Protein AF-A0A7C4DQB3-F1 (afdb_monomer)

Nearest PDB structures (foldseek):
  8bao-assembly1_B  TM=7.150E-01  e=2.872E-02  Dysgonamonadaceae bacterium
  2qxy-assembly1_A  TM=7.558E-01  e=2.785E+00  Thermotoga maritima
  7f35-assembly3_E  TM=4.985E-01  e=6.786E-01  Mus musculus
  4lda-assembly8_H  TM=5.739E-01  e=1.675E+00  Pseudomonas aeruginosa PAO1
  6chb-assembly1_L  TM=4.448E-01  e=7.273E+00  Homo sapiens

pLDDT: mean 88.13, std 11.31, range [33.25, 98.31]

Radius of gyration: 22.76 Å; Cα contacts (8 Å, |Δi|>4): 593; chains: 1; bounding box: 67×37×67 Å

Solvent-accessible surface area (backbone atoms only — not comparable to full-atom values): 17313 Å² total; per-residue (Å²): 134,86,79,78,77,43,64,43,82,44,74,29,42,52,54,99,61,38,39,38,42,51,26,38,33,40,90,89,55,96,49,33,23,24,54,66,54,58,65,84,90,31,57,53,77,47,82,45,86,78,63,31,40,36,36,39,36,51,49,75,90,59,90,51,42,37,39,38,39,44,32,40,44,85,78,38,71,46,57,47,32,28,36,59,52,96,84,39,79,42,77,38,81,94,73,45,64,92,72,74,66,37,23,71,39,73,73,57,42,53,52,48,50,54,32,44,50,28,43,54,49,21,28,42,72,74,50,67,53,62,73,63,46,55,56,41,24,47,49,52,46,31,44,50,48,24,41,45,30,58,78,67,72,44,64,61,68,57,50,52,45,33,51,45,26,47,50,44,31,56,49,36,45,50,53,50,52,38,44,78,71,57,30,44,67,48,62,77,51,50,51,60,56,39,62,36,57,64,42,67,56,77,62,82,51,69,58,43,64,41,47,26,41,42,99,90,45,57,40,38,42,29,24,41,38,72,55,91,92,45,61,44,52,29,38,39,40,41,96,90,47,34,37,36,40,41,75,50,75,75,64,60,93,81,40,52,72,57,52,54,54,49,38,55,52,43,64,75,75,39,89,43,53,34,32,38,40,23,54,45,76,68,56,72,68,59,46,59,60,44,56,77,62,23,80,41,77,48,57,43,40,39,83,93,36,39,70,61,41,42,56,56,52,53,75,77,108

Structure (mmCIF, N/CA/C/O backbone):
data_AF-A0A7C4DQB3-F1
#
_entry.id   AF-A0A7C4DQB3-F1
#
loop_
_atom_site.group_PDB
_atom_site.id
_atom_site.type_symbol
_atom_site.label_atom_id
_atom_site.label_alt_id
_atom_site.label_comp_id
_atom_site.label_asym_id
_atom_site.label_entity_id
_atom_site.label_seq_id
_atom_site.pdbx_PDB_ins_code
_atom_site.Cartn_x
_atom_site.Cartn_y
_atom_site.Cartn_z
_atom_site.occupancy
_atom_site.B_iso_or_equiv
_atom_site.auth_seq_id
_atom_site.auth_comp_id
_atom_site.auth_asym_id
_atom_site.auth_atom_id
_atom_site.pdbx_PDB_model_num
ATOM 1 N N . MET A 1 1 ? 37.017 7.526 -39.015 1.00 40.16 1 MET A N 1
ATOM 2 C CA . MET A 1 1 ? 35.729 6.815 -38.883 1.00 40.16 1 MET A CA 1
ATOM 3 C C . MET A 1 1 ? 34.927 7.538 -37.818 1.00 40.16 1 MET A C 1
ATOM 5 O O . MET A 1 1 ? 35.419 7.666 -36.707 1.00 40.16 1 MET A O 1
ATOM 9 N N . SER A 1 2 ? 33.787 8.122 -38.187 1.00 33.25 2 SER A N 1
ATOM 10 C CA . SER A 1 2 ? 32.902 8.822 -37.251 1.00 33.25 2 SER A CA 1
ATOM 11 C C . SER A 1 2 ? 32.197 7.774 -36.390 1.00 33.25 2 SER A C 1
ATOM 13 O O . SER A 1 2 ? 31.498 6.920 -36.929 1.00 33.25 2 SER A O 1
ATOM 15 N N . SER A 1 3 ? 32.429 7.784 -35.077 1.00 40.94 3 SER A N 1
ATOM 16 C CA . SER A 1 3 ? 31.605 7.030 -34.137 1.00 40.94 3 SER A CA 1
ATOM 17 C C . SER A 1 3 ? 30.238 7.708 -34.094 1.00 40.94 3 SER A C 1
ATOM 19 O O . SER A 1 3 ? 30.069 8.725 -33.418 1.00 40.94 3 SER A O 1
ATOM 21 N N . THR A 1 4 ? 29.268 7.200 -34.849 1.00 50.09 4 THR A N 1
ATOM 22 C CA . THR A 1 4 ? 27.865 7.556 -34.634 1.00 50.09 4 THR A CA 1
ATOM 23 C C . THR A 1 4 ? 27.522 7.177 -33.203 1.00 50.09 4 THR A C 1
ATOM 25 O O . THR A 1 4 ? 27.505 6.001 -32.846 1.00 50.09 4 THR A O 1
ATOM 28 N N . SER A 1 5 ? 27.344 8.192 -32.368 1.00 56.88 5 SER A N 1
ATOM 29 C CA . SER A 1 5 ? 26.883 8.032 -31.001 1.00 56.88 5 SER A CA 1
ATOM 30 C C . SER A 1 5 ? 25.483 7.412 -31.041 1.00 56.88 5 SER A C 1
ATOM 32 O O . SER A 1 5 ? 24.563 8.020 -31.583 1.00 56.88 5 SER A O 1
ATOM 34 N N . ASN A 1 6 ? 25.326 6.195 -30.511 1.00 73.81 6 ASN A N 1
ATOM 35 C CA . ASN A 1 6 ? 24.037 5.499 -30.424 1.00 73.81 6 ASN A CA 1
ATOM 36 C C . ASN A 1 6 ? 23.270 5.951 -29.171 1.00 73.81 6 ASN A C 1
ATOM 38 O O . ASN A 1 6 ? 22.845 5.126 -28.362 1.00 73.81 6 ASN A O 1
ATOM 42 N N . ILE A 1 7 ? 23.139 7.268 -28.989 1.00 79.06 7 ILE A N 1
ATOM 43 C CA . ILE A 1 7 ? 22.361 7.841 -27.889 1.00 79.06 7 ILE A CA 1
ATOM 44 C C . ILE A 1 7 ? 20.882 7.817 -28.264 1.00 79.06 7 ILE A C 1
ATOM 46 O O . ILE A 1 7 ? 20.476 8.343 -29.300 1.00 79.06 7 ILE A O 1
ATOM 50 N N . ILE A 1 8 ? 20.074 7.235 -27.385 1.00 82.06 8 ILE A N 1
ATOM 51 C CA . ILE A 1 8 ? 18.624 7.144 -27.508 1.00 82.06 8 ILE A CA 1
ATOM 52 C C . ILE A 1 8 ? 17.997 8.014 -26.428 1.00 82.06 8 ILE A C 1
ATOM 54 O O . ILE A 1 8 ? 18.312 7.875 -25.249 1.00 82.06 8 ILE A O 1
ATOM 58 N N . THR A 1 9 ? 17.066 8.877 -26.817 1.00 84.12 9 THR A N 1
ATOM 59 C CA . THR A 1 9 ? 16.258 9.641 -25.866 1.00 84.12 9 THR A CA 1
ATOM 60 C C . THR A 1 9 ? 15.008 8.855 -25.488 1.00 84.12 9 THR A C 1
ATOM 62 O O . THR A 1 9 ? 14.199 8.506 -26.349 1.00 84.12 9 THR A O 1
ATOM 65 N N . LEU A 1 10 ? 14.831 8.606 -24.195 1.00 86.06 10 LEU A N 1
ATOM 66 C CA . LEU A 1 10 ? 13.666 7.948 -23.611 1.00 86.06 10 LEU A CA 1
ATOM 67 C C . LEU A 1 10 ? 12.955 8.925 -22.689 1.00 86.06 10 LEU A C 1
ATOM 69 O O . LEU A 1 10 ? 13.609 9.666 -21.962 1.00 86.06 10 LEU A O 1
ATOM 73 N N . ARG A 1 11 ? 11.622 8.941 -22.711 1.00 85.75 11 ARG A N 1
ATOM 74 C CA . ARG A 1 11 ? 10.842 9.908 -21.939 1.00 85.75 11 ARG A CA 1
ATOM 75 C C . ARG A 1 11 ? 9.730 9.233 -21.159 1.00 85.75 11 ARG A C 1
ATOM 77 O O . ARG A 1 11 ? 8.932 8.492 -21.723 1.00 85.75 11 ARG A O 1
ATOM 84 N N . GLU A 1 12 ? 9.652 9.579 -19.886 1.00 89.44 12 GLU A N 1
ATOM 85 C CA . GLU A 1 12 ? 8.529 9.284 -19.013 1.00 89.44 12 GLU A CA 1
ATOM 86 C C . GLU A 1 12 ? 7.644 10.509 -18.847 1.00 89.44 12 GLU A C 1
ATOM 88 O O . GLU A 1 12 ? 8.112 11.650 -18.816 1.00 89.44 12 GLU A O 1
ATOM 93 N N . VAL A 1 13 ? 6.346 10.253 -18.724 1.00 88.25 13 VAL A N 1
ATOM 94 C CA . VAL A 1 13 ? 5.323 11.292 -18.615 1.00 88.25 13 VAL A CA 1
ATOM 95 C C . VAL A 1 13 ? 4.397 10.943 -17.465 1.00 88.25 13 VAL A C 1
ATOM 97 O O . VAL A 1 13 ? 3.994 9.788 -17.296 1.00 88.25 13 VAL A O 1
ATOM 100 N N . THR A 1 14 ? 4.045 11.948 -16.671 1.00 86.56 14 THR A N 1
ATOM 101 C CA . THR A 1 14 ? 3.002 11.832 -15.653 1.00 86.56 14 THR A CA 1
ATOM 102 C C . THR A 1 14 ? 2.032 12.994 -15.808 1.00 86.56 14 THR A C 1
ATOM 104 O O . THR A 1 14 ? 2.397 14.148 -15.614 1.00 86.56 14 THR A O 1
ATOM 107 N N . SER A 1 15 ? 0.785 12.684 -16.137 1.00 83.62 15 SER A N 1
ATOM 108 C CA . SER A 1 15 ? -0.342 13.611 -16.158 1.00 83.62 15 SER A CA 1
ATOM 109 C C . SER A 1 15 ? -1.547 12.967 -15.448 1.00 83.62 15 SER A C 1
ATOM 111 O O . SER A 1 15 ? -1.472 11.790 -15.082 1.00 83.62 15 SER A O 1
ATOM 113 N N . PRO A 1 16 ? -2.646 13.707 -15.199 1.00 79.00 16 PRO A N 1
ATOM 114 C CA . PRO A 1 16 ? -3.800 13.183 -14.462 1.00 79.00 16 PRO A CA 1
ATOM 115 C C . PRO A 1 16 ? -4.366 11.866 -15.014 1.00 79.00 16 PRO A C 1
ATOM 117 O O . PRO A 1 16 ? -4.681 10.973 -14.229 1.00 79.00 16 PRO A O 1
ATOM 120 N N . ASP A 1 17 ? -4.422 11.726 -16.341 1.00 81.81 17 ASP A N 1
ATOM 121 C CA . ASP A 1 17 ? -5.036 10.576 -17.020 1.00 81.81 17 ASP A CA 1
ATOM 122 C C . ASP A 1 17 ? -4.037 9.710 -17.797 1.00 81.81 17 ASP A C 1
ATOM 124 O O . ASP A 1 17 ? -4.430 8.696 -18.373 1.00 81.81 17 ASP A O 1
ATOM 128 N N . TYR A 1 18 ? -2.758 10.100 -17.830 1.00 87.25 18 TYR A N 1
ATOM 129 C CA . TYR A 1 18 ? -1.709 9.414 -18.581 1.00 87.25 18 TYR A CA 1
ATOM 130 C C . TYR A 1 18 ? -0.451 9.241 -17.735 1.00 87.25 18 TYR A C 1
ATOM 132 O O . TYR A 1 18 ? 0.159 10.208 -17.277 1.00 87.25 18 TYR A O 1
ATOM 140 N N . VAL A 1 19 ? -0.012 7.998 -17.575 1.00 89.31 19 VAL A N 1
ATOM 141 C CA . VAL A 1 19 ? 1.255 7.665 -16.923 1.00 89.31 19 VAL A CA 1
ATOM 142 C C . VAL A 1 19 ? 2.042 6.765 -17.861 1.00 89.31 19 VAL A C 1
ATOM 144 O O . VAL A 1 19 ? 1.555 5.705 -18.229 1.00 89.31 19 VAL A O 1
ATOM 147 N N . SER A 1 20 ? 3.250 7.171 -18.242 1.00 91.12 20 SER A N 1
ATOM 148 C CA . SER A 1 20 ? 4.165 6.358 -19.049 1.00 91.12 20 SER A CA 1
ATOM 149 C C . SER A 1 20 ? 5.462 6.121 -18.291 1.00 91.12 20 SER A C 1
ATOM 151 O O . SER A 1 20 ? 6.011 7.064 -17.710 1.00 91.12 20 SER A O 1
ATOM 153 N N . ARG A 1 21 ? 5.908 4.864 -18.257 1.00 92.12 21 ARG A N 1
ATOM 154 C CA . ARG A 1 21 ? 7.145 4.411 -17.614 1.00 92.12 21 ARG A CA 1
ATOM 155 C C . ARG A 1 21 ? 7.963 3.563 -18.567 1.00 92.12 21 ARG A C 1
ATOM 157 O O . ARG A 1 21 ? 7.397 2.756 -19.305 1.00 92.12 21 ARG A O 1
ATOM 164 N N . VAL A 1 22 ? 9.278 3.738 -18.546 1.00 92.00 22 VAL A N 1
ATOM 165 C CA . VAL A 1 22 ? 10.177 3.127 -19.522 1.00 92.00 22 VAL A CA 1
ATOM 166 C C . VAL A 1 22 ? 11.078 2.092 -18.859 1.00 92.00 22 VAL A C 1
ATOM 168 O O . VAL A 1 22 ? 11.799 2.353 -17.897 1.00 92.00 22 VAL A O 1
ATOM 171 N N . TYR A 1 23 ? 11.063 0.897 -19.435 1.00 92.31 23 TYR A N 1
ATOM 172 C CA . TYR A 1 23 ? 11.904 -0.222 -19.043 1.00 92.31 23 TYR A CA 1
ATOM 173 C C . TYR A 1 23 ? 12.778 -0.644 -20.204 1.00 92.31 23 TYR A C 1
ATOM 175 O O . TYR A 1 23 ? 12.406 -0.534 -21.372 1.00 92.31 23 TYR A O 1
ATOM 183 N N . VAL A 1 24 ? 13.935 -1.177 -19.859 1.00 90.12 24 VAL A N 1
ATOM 184 C CA . VAL A 1 24 ? 14.945 -1.627 -20.796 1.00 90.12 24 VAL A CA 1
ATOM 185 C C . VAL A 1 24 ? 15.245 -3.093 -20.532 1.00 90.12 24 VAL A C 1
ATOM 187 O O . VAL A 1 24 ? 15.325 -3.540 -19.387 1.00 90.12 24 VAL A O 1
ATOM 190 N N . HIS A 1 25 ? 15.422 -3.854 -21.602 1.00 88.81 25 HIS A N 1
ATOM 191 C CA . HIS A 1 25 ? 15.829 -5.249 -21.552 1.00 88.81 25 HIS A CA 1
ATOM 192 C C . HIS A 1 25 ? 16.911 -5.510 -22.584 1.00 88.81 25 HIS A C 1
ATOM 194 O O . HIS A 1 25 ? 16.841 -5.020 -23.709 1.00 88.81 25 HIS A O 1
ATOM 200 N N . TYR A 1 26 ? 17.918 -6.274 -22.189 1.00 85.94 26 TYR A N 1
ATOM 201 C CA . TYR A 1 26 ? 18.992 -6.705 -23.066 1.00 85.94 26 TYR A CA 1
ATOM 202 C C . TYR A 1 26 ? 19.526 -8.060 -22.621 1.00 85.94 26 TYR A C 1
ATOM 204 O O . TYR A 1 26 ? 19.236 -8.533 -21.515 1.00 85.94 26 TYR A O 1
ATOM 212 N N . THR A 1 27 ? 20.322 -8.685 -23.487 1.00 77.06 27 THR A N 1
ATOM 213 C CA . THR A 1 27 ? 20.956 -9.979 -23.228 1.00 77.06 27 THR A CA 1
ATOM 214 C C . THR A 1 27 ? 21.754 -9.934 -21.918 1.00 77.06 27 THR A C 1
ATOM 216 O O . THR A 1 27 ? 22.769 -9.249 -21.823 1.00 77.06 27 THR A O 1
ATOM 219 N N . GLY A 1 28 ? 21.286 -10.657 -20.896 1.00 78.19 28 GLY A N 1
ATOM 220 C CA . GLY A 1 28 ? 21.876 -10.671 -19.549 1.00 78.19 28 GLY A CA 1
ATOM 221 C C . GLY A 1 28 ? 20.915 -10.248 -18.434 1.00 78.19 28 GLY A C 1
ATOM 222 O O . GLY A 1 28 ? 21.168 -10.555 -17.272 1.00 78.19 28 GLY A O 1
ATOM 223 N N . LEU A 1 29 ? 19.789 -9.611 -18.770 1.00 84.25 29 LEU A N 1
ATOM 224 C CA . LEU A 1 29 ? 18.707 -9.342 -17.823 1.00 84.25 29 LEU A CA 1
ATOM 225 C C . LEU A 1 29 ? 17.642 -10.443 -17.886 1.00 84.25 29 LEU A C 1
ATOM 227 O O . LEU A 1 29 ? 17.174 -10.811 -18.963 1.00 84.25 29 LEU A O 1
ATOM 231 N N . SER A 1 30 ? 17.216 -10.943 -16.724 1.00 85.88 30 SER A N 1
ATOM 232 C CA . SER A 1 30 ? 16.137 -11.939 -16.628 1.00 85.88 30 SER A CA 1
ATOM 233 C C . SER A 1 30 ? 14.746 -11.356 -16.898 1.00 85.88 30 SER A C 1
ATOM 235 O O . SER A 1 30 ? 13.835 -12.098 -17.249 1.00 85.88 30 SER A O 1
ATOM 237 N N . LYS A 1 31 ? 14.585 -10.038 -16.744 1.00 89.50 31 LYS A N 1
ATOM 238 C CA . LYS A 1 31 ? 13.353 -9.283 -17.002 1.00 89.50 31 LYS A CA 1
ATOM 239 C C . LYS A 1 31 ? 13.664 -7.815 -17.314 1.00 89.50 31 LYS A C 1
ATOM 241 O O . LYS A 1 31 ? 14.758 -7.365 -16.965 1.00 89.50 31 LYS A O 1
ATOM 246 N N . PRO A 1 32 ? 12.755 -7.054 -17.951 1.00 91.81 32 PRO A N 1
ATOM 247 C CA . PRO A 1 32 ? 12.961 -5.628 -18.176 1.00 91.81 32 PRO A CA 1
ATOM 248 C C . PRO A 1 32 ? 13.106 -4.849 -16.871 1.00 91.81 32 PRO A C 1
ATOM 250 O O . PRO A 1 32 ? 12.319 -5.001 -15.933 1.00 91.81 32 PRO A O 1
ATOM 253 N N . VAL A 1 33 ? 14.121 -3.997 -16.828 1.00 91.81 33 VAL A N 1
ATOM 254 C CA . VAL A 1 33 ? 14.503 -3.191 -15.669 1.00 91.81 33 VAL A CA 1
ATOM 255 C C . VAL A 1 33 ? 14.187 -1.731 -15.956 1.00 91.81 33 VAL A C 1
ATOM 257 O O . VAL A 1 33 ? 14.341 -1.269 -17.084 1.00 91.81 33 VAL A O 1
ATOM 260 N N . HIS A 1 34 ? 13.718 -1.003 -14.947 1.00 92.38 34 HIS A N 1
ATOM 261 C CA . HIS A 1 34 ? 13.446 0.420 -15.077 1.00 92.38 34 HIS A CA 1
ATOM 262 C C . HIS A 1 34 ? 14.703 1.178 -15.519 1.00 92.38 34 HIS A C 1
ATOM 264 O O . HIS A 1 34 ? 15.796 0.929 -15.005 1.00 92.38 34 HIS A O 1
ATOM 270 N N . VAL A 1 35 ? 14.549 2.107 -16.463 1.00 88.69 35 VAL A N 1
ATOM 271 C CA . VAL A 1 35 ? 15.678 2.795 -17.104 1.00 88.69 35 VAL A CA 1
ATOM 272 C C . VAL A 1 35 ? 16.585 3.520 -16.101 1.00 88.69 35 VAL A C 1
ATOM 274 O O . VAL A 1 35 ? 17.800 3.459 -16.248 1.00 88.69 35 VAL A O 1
ATOM 277 N N . SER A 1 36 ? 16.042 4.093 -15.019 1.00 86.12 36 SER A N 1
ATOM 278 C CA . SER A 1 36 ? 16.842 4.776 -13.981 1.00 86.12 36 SER A CA 1
ATOM 279 C C . SER A 1 36 ? 17.817 3.866 -13.222 1.00 86.12 36 SER A C 1
ATOM 281 O O . SER A 1 36 ? 18.628 4.354 -12.442 1.00 86.12 36 SER A O 1
ATOM 283 N N . SER A 1 37 ? 17.713 2.547 -13.380 1.00 84.12 37 SER A N 1
ATOM 284 C CA . SER A 1 37 ? 18.535 1.577 -12.652 1.00 84.12 37 SER A CA 1
ATOM 285 C C . SER A 1 37 ? 19.706 1.032 -13.469 1.00 84.12 37 SER A C 1
ATOM 287 O O . SER A 1 37 ? 20.447 0.184 -12.972 1.00 84.12 37 SER A O 1
ATOM 289 N N . LEU A 1 38 ? 19.896 1.499 -14.706 1.00 79.56 38 LEU A N 1
ATOM 290 C CA . LEU A 1 38 ? 21.081 1.171 -15.501 1.00 79.56 38 LEU A CA 1
ATOM 291 C C . LEU A 1 38 ? 22.280 2.019 -15.020 1.00 79.56 38 LEU A C 1
ATOM 293 O O . LEU A 1 38 ? 22.133 3.207 -14.749 1.00 79.56 38 LEU A O 1
ATOM 297 N N . HIS A 1 39 ? 23.461 1.409 -14.866 1.00 61.47 39 HIS A N 1
ATOM 298 C CA . HIS A 1 39 ? 24.641 2.040 -14.246 1.00 61.47 39 HIS A CA 1
ATOM 299 C C . HIS A 1 39 ? 25.261 3.216 -15.049 1.00 61.47 39 HIS A C 1
ATOM 301 O O . HIS A 1 39 ? 25.170 3.285 -16.275 1.00 61.47 39 HIS A O 1
ATOM 307 N N . ASP A 1 40 ? 25.955 4.096 -14.307 1.00 53.28 40 ASP A N 1
ATOM 308 C CA . ASP A 1 40 ? 26.319 5.511 -14.555 1.00 53.28 40 ASP A CA 1
ATOM 309 C C . ASP A 1 40 ? 27.054 5.911 -15.858 1.00 53.28 40 ASP A C 1
ATOM 311 O O . ASP A 1 40 ? 27.242 7.103 -16.092 1.00 53.28 40 ASP A O 1
ATOM 315 N N . SER A 1 41 ? 27.473 5.000 -16.740 1.00 47.28 41 SER A N 1
ATOM 316 C CA . SER A 1 41 ? 28.130 5.398 -18.005 1.00 47.28 41 SER A CA 1
ATOM 317 C C . SER A 1 41 ? 27.166 5.572 -19.177 1.00 47.28 41 SER A C 1
ATOM 319 O O . SER A 1 41 ? 27.552 6.141 -20.194 1.00 47.28 41 SER A O 1
ATOM 321 N N . ALA A 1 42 ? 25.931 5.079 -19.052 1.00 52.47 42 ALA A N 1
ATOM 322 C CA . ALA A 1 42 ? 24.999 5.007 -20.169 1.00 52.47 42 ALA A CA 1
ATOM 323 C C . ALA A 1 42 ? 23.826 5.984 -20.071 1.00 52.47 42 ALA A C 1
ATOM 325 O O . ALA A 1 42 ? 23.092 6.064 -21.040 1.00 52.47 42 ALA A O 1
ATOM 326 N N . ILE A 1 43 ? 23.607 6.703 -18.960 1.00 58.28 43 ILE A N 1
ATOM 327 C CA . ILE A 1 43 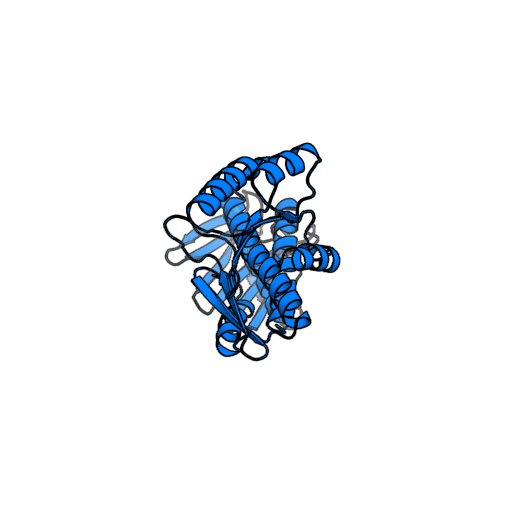? 22.399 7.526 -18.789 1.00 58.28 43 ILE A CA 1
ATOM 328 C C . ILE A 1 43 ? 22.712 8.930 -18.285 1.00 58.28 43 ILE A C 1
ATOM 330 O O . ILE A 1 43 ? 23.220 9.109 -17.182 1.00 58.28 43 ILE A O 1
ATOM 334 N N . ARG A 1 44 ? 22.310 9.943 -19.060 1.00 57.66 44 ARG A N 1
ATOM 335 C CA . ARG A 1 44 ? 22.130 11.310 -18.551 1.00 57.66 44 ARG A CA 1
ATOM 336 C C . ARG A 1 44 ? 20.639 11.574 -18.366 1.00 57.66 44 ARG A C 1
ATOM 338 O O . ARG A 1 44 ? 19.891 11.539 -19.339 1.00 57.66 44 ARG A O 1
ATOM 345 N N . GLU A 1 45 ? 20.224 11.823 -17.128 1.00 63.22 45 GLU A N 1
ATOM 346 C CA . GLU A 1 45 ? 18.840 12.160 -16.783 1.00 63.22 45 GLU A CA 1
ATOM 347 C C . GLU A 1 45 ? 18.626 13.681 -16.802 1.00 63.22 45 GLU A C 1
ATOM 349 O O . GLU A 1 45 ? 19.460 14.449 -16.311 1.00 63.22 45 GLU A O 1
ATOM 354 N N . VAL A 1 46 ? 17.493 14.119 -17.351 1.00 60.03 46 VAL A N 1
ATOM 355 C CA . VAL A 1 46 ? 16.999 15.494 -17.253 1.00 60.03 46 VAL A CA 1
ATOM 356 C C . VAL A 1 46 ? 15.564 15.458 -16.733 1.00 60.03 46 VAL A C 1
ATOM 358 O O . VAL A 1 46 ? 14.644 15.030 -17.431 1.00 60.03 46 VAL A O 1
ATOM 361 N N . VAL A 1 47 ? 15.361 15.948 -15.509 1.00 64.88 47 VAL A N 1
ATOM 362 C CA . VAL A 1 47 ? 14.019 16.189 -14.966 1.00 64.88 47 VAL A CA 1
ATOM 363 C C . VAL A 1 47 ? 13.521 17.524 -15.509 1.00 64.88 47 VAL A C 1
ATOM 365 O O . VAL A 1 47 ? 14.089 18.580 -15.221 1.00 64.88 47 VAL A O 1
ATOM 368 N N . LEU A 1 48 ? 12.467 17.482 -16.319 1.00 59.12 48 LEU A N 1
ATOM 369 C CA . LEU A 1 48 ? 11.859 18.671 -16.906 1.00 59.12 48 LEU A CA 1
ATOM 370 C C . LEU A 1 48 ? 10.774 19.234 -15.979 1.00 59.12 48 LEU A C 1
ATOM 372 O O . LEU A 1 48 ? 10.228 18.542 -15.114 1.00 59.12 48 LEU A O 1
ATOM 376 N N . GLN A 1 49 ? 10.420 20.505 -16.182 1.00 60.22 49 GLN A N 1
ATOM 377 C CA . GLN A 1 49 ? 9.237 21.080 -15.541 1.00 60.22 49 GLN A CA 1
ATOM 378 C C . GLN A 1 49 ? 8.000 20.223 -15.874 1.00 60.22 49 GLN A C 1
ATOM 380 O O . GLN A 1 49 ? 7.880 19.700 -16.983 1.00 60.22 49 GLN A O 1
ATOM 385 N N . SER A 1 50 ? 7.094 20.081 -14.901 1.00 62.66 50 SER A N 1
ATOM 386 C CA . SER A 1 50 ? 5.830 19.326 -15.014 1.00 62.66 50 SER A CA 1
ATOM 387 C C . SER A 1 50 ? 5.914 17.796 -14.879 1.00 62.66 50 SER A C 1
ATOM 389 O O . SER A 1 50 ? 4.966 17.109 -15.242 1.00 62.66 50 SER A O 1
ATOM 391 N N . GLY A 1 51 ? 6.995 17.246 -14.313 1.00 65.00 51 GLY A N 1
ATOM 392 C CA . GLY A 1 51 ? 7.056 15.822 -13.937 1.00 65.00 51 GLY A CA 1
ATOM 393 C C . GLY A 1 51 ? 7.335 14.858 -15.096 1.00 65.00 51 GLY A C 1
ATOM 394 O O . GLY A 1 51 ? 7.096 13.656 -14.966 1.00 65.00 51 GLY A O 1
ATOM 395 N N . ASN A 1 52 ? 7.842 15.384 -16.215 1.00 79.50 52 ASN A N 1
ATOM 396 C CA . ASN A 1 52 ? 8.421 14.586 -17.290 1.00 79.50 52 ASN A CA 1
ATOM 397 C C . ASN A 1 52 ? 9.888 14.291 -16.967 1.00 79.50 52 ASN A C 1
ATOM 399 O O . ASN A 1 52 ? 10.625 15.194 -16.561 1.00 79.50 52 ASN A O 1
ATOM 403 N N . VAL A 1 53 ? 10.314 13.054 -17.196 1.00 81.00 53 VAL A N 1
ATOM 404 C CA . VAL A 1 53 ? 11.706 12.632 -16.996 1.00 81.00 53 VAL A CA 1
ATOM 405 C C . VAL A 1 53 ? 12.261 12.160 -18.326 1.00 81.00 53 VAL A C 1
ATOM 407 O O . VAL A 1 53 ? 11.615 11.384 -19.027 1.00 81.00 53 VAL A O 1
ATOM 410 N N . GLU A 1 54 ? 13.430 12.661 -18.706 1.00 84.06 54 GLU A N 1
ATOM 411 C CA . GLU A 1 54 ? 14.115 12.273 -19.933 1.00 84.06 54 GLU A CA 1
ATOM 412 C C . GLU A 1 54 ? 15.433 11.568 -19.612 1.00 84.06 54 GLU A C 1
ATOM 414 O O . GLU A 1 54 ? 16.208 12.041 -18.785 1.00 84.06 54 GLU A O 1
ATOM 419 N N . TYR A 1 55 ? 15.692 10.456 -20.293 1.00 83.69 55 TYR A N 1
ATOM 420 C CA . TYR A 1 55 ? 16.900 9.652 -20.173 1.00 83.69 55 TYR A CA 1
ATOM 421 C C . TYR A 1 55 ? 17.617 9.615 -21.519 1.00 83.69 55 TYR A C 1
ATOM 423 O O . TYR A 1 55 ? 17.021 9.262 -22.536 1.00 83.69 55 TYR A O 1
ATOM 431 N N . LEU A 1 56 ? 18.904 9.948 -21.529 1.00 83.19 56 LEU A N 1
ATOM 432 C CA . LEU A 1 56 ? 19.780 9.768 -22.685 1.00 83.19 56 LEU A CA 1
ATOM 433 C C . LEU A 1 56 ? 20.561 8.472 -22.512 1.00 83.19 56 LEU A C 1
ATOM 435 O O . LEU A 1 56 ? 21.541 8.471 -21.777 1.00 83.19 56 LEU A O 1
ATOM 439 N N . LEU A 1 57 ? 20.115 7.400 -23.163 1.00 81.19 57 LEU A N 1
ATOM 440 C CA . LEU A 1 57 ? 20.708 6.069 -23.086 1.00 81.19 57 LEU A CA 1
ATOM 441 C C . LEU A 1 57 ? 21.783 5.871 -24.166 1.00 81.19 57 LEU A C 1
ATOM 443 O O . LEU A 1 57 ? 21.446 5.848 -25.347 1.00 81.19 57 LEU A O 1
ATOM 447 N N . ASP A 1 58 ? 23.044 5.664 -23.788 1.00 79.62 58 ASP A N 1
ATOM 448 C CA . ASP A 1 58 ? 24.089 5.194 -24.702 1.00 79.62 58 ASP A CA 1
ATOM 449 C C . ASP A 1 58 ? 23.953 3.681 -24.921 1.00 79.62 58 ASP A C 1
ATOM 451 O O . ASP A 1 58 ? 24.270 2.869 -24.051 1.00 79.62 58 ASP A O 1
ATOM 455 N N . ALA A 1 59 ? 23.464 3.296 -26.099 1.00 76.56 59 ALA A N 1
ATOM 456 C CA . ALA A 1 59 ? 23.293 1.899 -26.485 1.00 76.56 59 ALA A CA 1
ATOM 457 C C . ALA A 1 59 ? 24.554 1.286 -27.127 1.00 76.56 59 ALA A C 1
ATOM 459 O O . ALA A 1 59 ? 24.512 0.167 -27.651 1.00 76.56 59 ALA A O 1
ATOM 460 N N . SER A 1 60 ? 25.685 1.999 -27.119 1.00 73.38 60 SER A N 1
ATOM 461 C CA . SER A 1 60 ? 26.949 1.507 -27.667 1.00 73.38 60 SER A CA 1
ATOM 462 C C . SER A 1 60 ? 27.405 0.247 -26.924 1.00 73.38 60 SER A C 1
ATOM 464 O O . SER A 1 60 ? 27.689 0.270 -25.732 1.00 73.38 60 SER A O 1
ATOM 466 N N . GLY A 1 61 ? 27.477 -0.881 -27.635 1.00 67.06 61 GLY A N 1
ATOM 467 C CA . GLY A 1 61 ? 27.911 -2.166 -27.071 1.00 67.06 61 GLY A CA 1
ATOM 468 C C . GLY A 1 61 ? 26.784 -3.100 -26.619 1.00 67.06 61 GLY A C 1
ATOM 469 O O . GLY A 1 61 ? 27.070 -4.249 -26.281 1.00 67.06 61 GLY A O 1
ATOM 470 N N . VAL A 1 62 ? 25.514 -2.681 -26.684 1.00 72.69 62 VAL A N 1
ATOM 471 C CA . VAL A 1 62 ? 24.368 -3.569 -26.432 1.00 72.69 62 VAL A CA 1
ATOM 472 C C . VAL A 1 62 ? 23.903 -4.194 -27.750 1.00 72.69 62 VAL A C 1
ATOM 474 O O . VAL A 1 62 ? 23.438 -3.494 -28.644 1.00 72.69 62 VAL A O 1
ATOM 477 N N . ARG A 1 63 ? 24.051 -5.520 -27.893 1.00 68.75 63 ARG A N 1
ATOM 478 C CA . ARG A 1 63 ? 23.720 -6.239 -29.143 1.00 68.75 63 ARG A CA 1
ATOM 479 C C . ARG A 1 63 ? 22.218 -6.338 -29.413 1.00 68.75 63 ARG A C 1
ATOM 481 O O . ARG A 1 63 ? 21.808 -6.209 -30.559 1.00 68.75 63 ARG A O 1
ATOM 488 N N . GLU A 1 64 ? 21.420 -6.560 -28.375 1.00 82.31 64 GLU A N 1
ATOM 489 C CA . GLU A 1 64 ? 19.962 -6.650 -28.462 1.00 82.31 64 GLU A CA 1
ATOM 490 C C . GLU A 1 64 ? 19.359 -5.808 -27.344 1.00 82.31 64 GLU A C 1
ATOM 492 O O . GLU A 1 64 ? 19.470 -6.163 -26.171 1.00 82.31 64 GLU A O 1
ATOM 497 N N . LEU A 1 65 ? 18.764 -4.675 -27.713 1.00 85.69 65 LEU A N 1
ATOM 498 C CA . LEU A 1 65 ? 18.126 -3.748 -26.787 1.00 85.69 65 LEU A CA 1
ATOM 499 C C . LEU A 1 65 ? 16.637 -3.662 -27.112 1.00 85.69 65 LEU A C 1
ATOM 501 O O . LEU A 1 65 ? 16.258 -3.237 -28.208 1.00 85.69 65 LEU A O 1
ATOM 505 N N . TYR A 1 66 ? 15.816 -4.024 -26.135 1.00 88.44 66 TYR A N 1
ATOM 506 C CA . TYR A 1 66 ? 14.372 -3.862 -26.162 1.00 88.44 66 TYR A CA 1
ATOM 507 C C . TYR A 1 66 ? 13.958 -2.789 -25.165 1.00 88.44 66 TYR A C 1
ATOM 509 O O . TYR A 1 66 ? 14.468 -2.719 -24.045 1.00 88.44 66 TYR A O 1
ATOM 517 N N . ILE A 1 67 ? 13.009 -1.961 -25.576 1.00 89.62 67 ILE A N 1
ATOM 518 C CA . ILE A 1 67 ? 12.463 -0.869 -24.783 1.00 89.62 67 ILE A CA 1
ATOM 519 C C . ILE A 1 67 ? 10.976 -1.114 -24.628 1.00 89.62 67 ILE A C 1
ATOM 521 O O . ILE A 1 67 ? 10.266 -1.286 -25.616 1.00 89.62 67 ILE A O 1
ATOM 525 N N . TYR A 1 68 ? 10.513 -1.114 -23.387 1.00 90.44 68 TYR A N 1
ATOM 526 C CA . TYR A 1 68 ? 9.117 -1.300 -23.040 1.00 90.44 68 TYR A CA 1
ATOM 527 C C . TYR A 1 68 ? 8.594 -0.014 -22.419 1.00 90.44 68 TYR A C 1
ATOM 529 O O . TYR A 1 68 ? 9.031 0.393 -21.345 1.00 90.44 68 TYR A O 1
ATOM 537 N N . GLU A 1 69 ? 7.651 0.622 -23.098 1.00 91.00 69 GLU A N 1
ATOM 538 C CA . GLU A 1 69 ? 6.873 1.726 -22.558 1.00 91.00 69 GLU A CA 1
ATOM 539 C C . GLU A 1 69 ? 5.589 1.150 -21.954 1.00 91.00 69 GLU A C 1
ATOM 541 O O . GLU A 1 69 ? 4.697 0.695 -22.676 1.00 91.00 69 GLU A O 1
ATOM 546 N N . VAL A 1 70 ? 5.501 1.151 -20.627 1.00 90.06 70 VAL A N 1
ATOM 547 C CA . VAL A 1 70 ? 4.282 0.798 -19.901 1.00 90.06 70 VAL A CA 1
ATOM 548 C C . VAL A 1 70 ? 3.447 2.056 -19.739 1.00 90.06 70 VAL A C 1
ATOM 550 O O . VAL A 1 70 ? 3.858 3.005 -19.073 1.00 90.06 70 VAL A O 1
ATOM 553 N N . VAL A 1 71 ? 2.267 2.052 -20.349 1.00 88.69 71 VAL A N 1
ATOM 554 C CA . VAL A 1 71 ? 1.355 3.188 -20.404 1.00 88.69 71 VAL A CA 1
ATOM 555 C C . VAL A 1 71 ? 0.068 2.851 -19.668 1.00 88.69 71 VAL A C 1
ATOM 557 O O . VAL A 1 71 ? -0.603 1.869 -19.974 1.00 88.69 71 VAL A O 1
ATOM 560 N N . TYR A 1 72 ? -0.302 3.702 -18.722 1.00 86.62 72 TYR A N 1
ATOM 561 C CA . TYR A 1 72 ? -1.619 3.726 -18.114 1.00 86.62 72 TYR A CA 1
ATOM 562 C C . TYR A 1 72 ? -2.397 4.917 -18.657 1.00 86.62 72 TYR A C 1
ATOM 564 O O . TYR A 1 72 ? -2.009 6.062 -18.418 1.00 86.62 72 TYR A O 1
ATOM 572 N N . PHE A 1 73 ? -3.470 4.652 -19.397 1.00 85.69 73 PHE A N 1
ATOM 573 C CA . PHE A 1 73 ? -4.289 5.680 -20.034 1.00 85.69 73 PHE A CA 1
ATOM 574 C C . PHE A 1 73 ? -5.764 5.286 -19.986 1.00 85.69 73 PHE A C 1
ATOM 576 O O . PHE A 1 73 ? -6.093 4.138 -20.264 1.00 85.69 73 PHE A O 1
ATOM 583 N N . HIS A 1 74 ? -6.649 6.210 -19.593 1.00 81.62 74 HIS A N 1
ATOM 584 C CA . HIS A 1 74 ? -8.094 5.950 -19.447 1.00 81.62 74 HIS A CA 1
ATOM 585 C C . HIS A 1 74 ? -8.429 4.644 -18.700 1.00 81.62 74 HIS A C 1
ATOM 587 O O . HIS A 1 74 ? -9.291 3.873 -19.111 1.00 81.62 74 HIS A O 1
ATOM 593 N N . ARG A 1 75 ? -7.735 4.396 -17.583 1.00 77.00 75 ARG A N 1
ATOM 594 C CA . ARG A 1 75 ? -7.892 3.191 -16.747 1.00 77.00 75 ARG A CA 1
ATOM 595 C C . ARG A 1 75 ? -7.523 1.865 -17.427 1.00 77.00 75 ARG A C 1
ATOM 597 O O . ARG A 1 75 ? -7.815 0.798 -16.897 1.00 77.00 75 ARG A O 1
ATOM 604 N N . ALA A 1 76 ? -6.835 1.924 -18.562 1.00 80.88 76 ALA A N 1
ATOM 605 C CA . ALA A 1 76 ? -6.352 0.764 -19.289 1.00 80.88 76 ALA A CA 1
ATOM 606 C C . ALA A 1 76 ? -4.822 0.708 -19.293 1.00 80.88 76 ALA A C 1
ATOM 608 O O . ALA A 1 76 ? -4.123 1.725 -19.354 1.00 80.88 76 ALA A O 1
ATOM 609 N N . LEU A 1 77 ? -4.310 -0.519 -19.225 1.00 84.25 77 LEU A N 1
ATOM 610 C CA . LEU A 1 77 ? -2.896 -0.821 -19.381 1.00 84.25 77 LEU A CA 1
ATOM 611 C C . LEU A 1 77 ? -2.585 -1.062 -20.855 1.00 84.25 77 LEU A C 1
ATOM 613 O O . LEU A 1 77 ? -3.182 -1.932 -21.488 1.00 84.25 77 LEU A O 1
ATOM 617 N N . HIS A 1 78 ? -1.581 -0.362 -21.359 1.00 86.94 78 HIS A N 1
ATOM 618 C CA . HIS A 1 78 ? -0.991 -0.590 -22.666 1.00 86.94 78 HIS A CA 1
ATOM 619 C C . HIS A 1 78 ? 0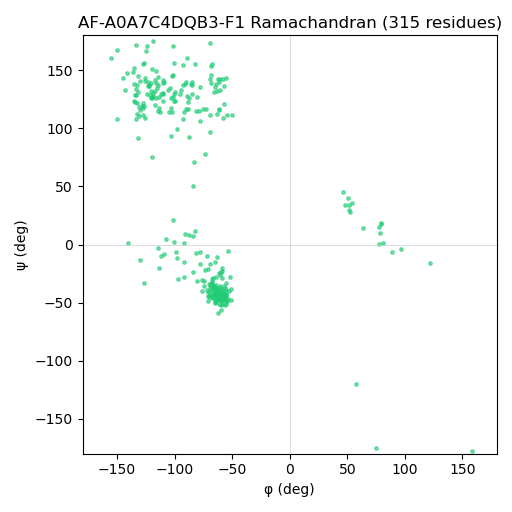.513 -0.788 -22.509 1.00 86.94 78 HIS A C 1
ATOM 621 O O . HIS A 1 78 ? 1.157 -0.139 -21.687 1.00 86.94 78 HIS A O 1
ATOM 627 N N . VAL A 1 79 ? 1.085 -1.673 -23.315 1.00 88.31 79 VAL A N 1
ATOM 628 C CA . VAL A 1 79 ? 2.535 -1.850 -23.399 1.00 88.31 79 VAL A CA 1
ATOM 629 C C . VAL A 1 79 ? 2.933 -1.604 -24.840 1.00 88.31 79 VAL A C 1
ATOM 631 O O . VAL A 1 79 ? 2.343 -2.188 -25.745 1.00 88.31 79 VAL A O 1
ATOM 634 N N . LYS A 1 80 ? 3.915 -0.732 -25.057 1.00 89.69 80 LYS A N 1
ATOM 635 C CA . LYS A 1 80 ? 4.557 -0.571 -26.363 1.00 89.69 80 LYS A CA 1
ATOM 636 C C . LYS A 1 80 ? 5.975 -1.104 -26.268 1.00 89.69 80 LYS A C 1
ATOM 638 O O . LYS A 1 80 ? 6.714 -0.723 -25.365 1.00 89.69 80 LYS A O 1
ATOM 643 N N . CYS A 1 81 ? 6.350 -1.968 -27.197 1.00 89.19 81 CYS A N 1
ATOM 644 C CA . CYS A 1 81 ? 7.686 -2.531 -27.288 1.00 89.19 81 CYS A CA 1
ATOM 645 C C . CYS A 1 81 ? 8.400 -1.955 -28.506 1.00 89.19 81 CYS A C 1
ATOM 647 O O . CYS A 1 81 ? 7.812 -1.797 -29.581 1.00 89.19 81 CYS A O 1
ATOM 649 N N . TYR A 1 82 ? 9.679 -1.666 -28.337 1.00 88.94 82 TYR A N 1
ATOM 650 C CA . TYR A 1 82 ? 10.565 -1.216 -29.391 1.00 88.94 82 TYR A CA 1
ATOM 651 C C . TYR A 1 82 ? 11.850 -2.031 -29.342 1.00 88.94 82 TYR A C 1
ATOM 653 O O . TYR A 1 82 ? 12.333 -2.361 -28.263 1.00 88.94 82 TYR A O 1
ATOM 661 N N . GLN A 1 83 ? 12.429 -2.311 -30.501 1.00 88.19 83 GLN A N 1
ATOM 662 C CA . GLN A 1 83 ? 13.760 -2.889 -30.628 1.00 88.19 83 GLN A CA 1
ATOM 663 C C . GLN A 1 83 ? 14.684 -1.881 -31.297 1.00 88.19 83 GLN A C 1
ATOM 665 O O . GLN A 1 83 ? 14.304 -1.236 -32.278 1.00 88.19 83 GLN A O 1
ATOM 670 N N . LEU A 1 84 ? 15.904 -1.758 -30.785 1.00 82.94 84 LEU A N 1
ATOM 671 C CA . LEU A 1 84 ? 16.938 -0.977 -31.446 1.00 82.94 84 LEU A CA 1
ATOM 672 C C . LEU A 1 84 ? 17.483 -1.746 -32.656 1.00 82.94 84 LEU A C 1
ATOM 674 O O . LEU A 1 84 ? 18.097 -2.799 -32.504 1.00 82.94 84 LEU A O 1
ATOM 678 N N . VAL A 1 85 ? 17.290 -1.203 -33.856 1.00 81.81 85 VAL A N 1
ATOM 679 C CA . VAL A 1 85 ? 17.796 -1.756 -35.118 1.00 81.81 85 VAL A CA 1
ATOM 680 C C . VAL A 1 85 ? 18.567 -0.661 -35.847 1.00 81.81 85 VAL A C 1
ATOM 682 O O . VAL A 1 85 ? 17.997 0.368 -36.202 1.00 81.81 85 VAL A O 1
ATOM 685 N N . ASN A 1 86 ? 19.869 -0.869 -36.071 1.00 76.00 86 ASN A N 1
ATOM 686 C CA . ASN A 1 86 ? 20.752 0.082 -36.766 1.00 76.00 86 ASN A CA 1
ATOM 687 C C . ASN A 1 86 ? 20.686 1.522 -36.209 1.00 76.00 86 ASN A C 1
ATOM 689 O O . ASN A 1 86 ? 20.665 2.480 -36.973 1.00 76.00 86 ASN A O 1
ATOM 693 N N . GLY A 1 87 ? 20.604 1.676 -34.883 1.00 71.00 87 GLY A N 1
ATOM 694 C CA . GLY A 1 87 ? 20.508 2.989 -34.228 1.00 71.00 87 GLY A CA 1
ATOM 695 C C . GLY A 1 87 ? 19.102 3.607 -34.206 1.00 71.00 87 GLY A C 1
ATOM 696 O O . GLY A 1 87 ? 18.931 4.694 -33.664 1.00 71.00 87 GLY A O 1
ATOM 697 N N . HIS A 1 88 ? 18.082 2.922 -34.735 1.00 76.00 88 HIS A N 1
ATOM 698 C CA . HIS A 1 88 ? 16.694 3.390 -34.747 1.00 76.00 88 HIS A CA 1
ATOM 699 C C . HIS A 1 88 ? 15.767 2.474 -33.942 1.00 76.00 88 HIS A C 1
ATOM 701 O O . HIS A 1 88 ? 15.894 1.251 -33.985 1.00 76.00 88 HIS A O 1
ATOM 707 N N . LEU A 1 89 ? 14.799 3.057 -33.228 1.00 81.94 89 LEU A N 1
ATOM 708 C CA . LEU A 1 89 ? 13.763 2.294 -32.530 1.00 81.94 89 LEU A CA 1
ATOM 709 C C . LEU A 1 89 ? 12.680 1.841 -33.512 1.00 81.94 89 LEU A C 1
ATOM 711 O O . LEU A 1 89 ? 11.939 2.657 -34.060 1.00 81.94 89 LEU A O 1
ATOM 715 N N . LYS A 1 90 ? 12.563 0.527 -33.703 1.00 87.19 90 LYS A N 1
ATOM 716 C CA . LYS A 1 90 ? 11.488 -0.107 -34.468 1.00 87.19 90 LYS A CA 1
ATOM 717 C C . LYS A 1 90 ? 10.429 -0.644 -33.510 1.00 87.19 90 LYS A C 1
ATOM 719 O O . LYS A 1 90 ? 10.744 -1.448 -32.639 1.00 87.19 90 LYS A O 1
ATOM 724 N N . ARG A 1 91 ? 9.175 -0.218 -33.677 1.00 87.81 91 ARG A N 1
ATOM 725 C CA . ARG A 1 91 ? 8.036 -0.699 -32.879 1.00 87.81 91 ARG A CA 1
ATOM 726 C C . ARG A 1 91 ? 7.719 -2.167 -33.196 1.00 87.81 91 ARG A C 1
ATOM 728 O O . ARG A 1 91 ? 7.756 -2.564 -34.360 1.00 87.81 91 ARG A O 1
ATOM 735 N N . LEU A 1 92 ? 7.416 -2.948 -32.160 1.00 85.06 92 LEU A N 1
ATOM 736 C CA . LEU A 1 92 ? 7.106 -4.379 -32.224 1.00 85.06 92 LEU A CA 1
ATOM 737 C C . LEU A 1 92 ? 5.687 -4.649 -31.698 1.00 85.06 92 LEU A C 1
ATOM 739 O O . LEU A 1 92 ? 5.516 -5.124 -30.577 1.00 85.06 92 LEU A O 1
ATOM 743 N N . ASP A 1 93 ? 4.665 -4.326 -32.492 1.00 70.81 93 ASP A N 1
ATOM 744 C CA . ASP A 1 93 ? 3.260 -4.386 -32.056 1.00 70.81 93 ASP A CA 1
ATOM 745 C C . ASP A 1 93 ? 2.789 -5.791 -31.635 1.00 70.81 93 ASP A C 1
ATOM 747 O O . ASP A 1 93 ? 2.104 -5.922 -30.622 1.00 70.81 93 ASP A O 1
ATOM 751 N N . ASP A 1 94 ? 3.241 -6.847 -32.317 1.00 59.44 94 ASP A N 1
ATOM 752 C CA . ASP A 1 94 ? 2.781 -8.227 -32.077 1.00 59.44 94 ASP A CA 1
ATOM 753 C C . ASP A 1 94 ? 3.457 -8.931 -30.880 1.00 59.44 94 ASP A C 1
ATOM 755 O O . ASP A 1 94 ? 3.054 -10.025 -30.490 1.00 59.44 94 ASP A O 1
ATOM 759 N N . TYR A 1 95 ? 4.479 -8.314 -30.273 1.00 56.97 95 TYR A N 1
ATOM 760 C CA . TYR A 1 95 ? 5.273 -8.899 -29.176 1.00 56.97 95 TYR A CA 1
ATOM 761 C C . TYR A 1 95 ? 4.984 -8.257 -27.809 1.00 56.97 95 TYR A C 1
ATOM 763 O O . TYR A 1 95 ? 5.628 -8.573 -26.807 1.00 56.97 95 TYR A O 1
ATOM 771 N N . CYS A 1 96 ? 4.014 -7.342 -27.748 1.00 63.72 96 CYS A N 1
ATOM 772 C CA . CYS A 1 96 ? 3.713 -6.553 -26.559 1.00 63.72 96 CYS A CA 1
ATOM 773 C C . CYS A 1 96 ? 2.802 -7.305 -25.577 1.00 63.72 96 CYS A C 1
ATOM 775 O O . CYS A 1 96 ? 1.638 -6.952 -25.391 1.00 63.72 96 CYS A O 1
ATOM 777 N N . THR A 1 97 ? 3.316 -8.340 -24.913 1.00 65.00 97 THR A N 1
ATOM 778 C CA . THR A 1 97 ? 2.634 -8.915 -23.743 1.00 65.00 97 THR A CA 1
ATOM 779 C C . THR A 1 97 ? 2.939 -8.113 -22.485 1.00 65.00 97 THR A C 1
ATOM 781 O O . THR A 1 97 ? 3.978 -7.462 -22.386 1.00 65.00 97 THR A O 1
ATOM 784 N N . ILE A 1 98 ? 2.048 -8.183 -21.493 1.00 64.44 98 ILE A N 1
ATOM 785 C CA . ILE A 1 98 ? 2.294 -7.576 -20.182 1.00 64.44 98 ILE A CA 1
ATOM 786 C C . ILE A 1 98 ? 3.583 -8.159 -19.607 1.00 64.44 98 ILE A C 1
ATOM 788 O O . ILE A 1 98 ? 3.684 -9.371 -19.419 1.00 64.44 98 ILE A O 1
ATOM 792 N N . VAL A 1 99 ? 4.552 -7.291 -19.340 1.00 69.44 99 VAL A N 1
ATOM 793 C CA . VAL A 1 99 ? 5.872 -7.711 -18.894 1.00 69.44 99 VAL A CA 1
ATOM 794 C C . VAL A 1 99 ? 5.953 -7.658 -17.373 1.00 69.44 99 VAL A C 1
ATOM 796 O O . VAL A 1 99 ? 5.637 -6.632 -16.776 1.00 69.44 99 VAL A O 1
ATOM 799 N N . ASP A 1 100 ? 6.410 -8.744 -16.747 1.00 86.75 100 ASP A N 1
ATOM 800 C CA . ASP A 1 100 ? 6.947 -8.669 -15.388 1.00 86.75 100 ASP A CA 1
ATOM 801 C C . ASP A 1 100 ? 8.200 -7.786 -15.407 1.00 86.75 100 ASP A C 1
ATOM 803 O O . ASP A 1 100 ? 9.206 -8.125 -16.029 1.00 86.75 100 ASP A O 1
ATOM 807 N N . THR A 1 101 ? 8.117 -6.623 -14.770 1.00 92.25 101 THR A N 1
ATOM 808 C CA . THR A 1 101 ? 9.197 -5.637 -14.738 1.00 92.25 101 THR A CA 1
ATOM 809 C C . THR A 1 101 ? 9.965 -5.672 -13.417 1.00 92.25 101 THR A C 1
ATOM 811 O O . THR A 1 101 ? 9.594 -6.344 -12.447 1.00 92.25 101 THR A O 1
ATOM 814 N N . SER A 1 102 ? 11.077 -4.946 -13.365 1.00 94.00 102 SER A N 1
ATOM 815 C CA . SER A 1 102 ? 11.925 -4.823 -12.183 1.00 94.00 102 SER A CA 1
ATOM 816 C C . SER A 1 102 ? 12.359 -3.387 -11.944 1.00 94.00 102 SER A C 1
ATOM 818 O O . SER A 1 102 ? 12.601 -2.624 -12.878 1.00 94.00 102 SER A O 1
ATOM 820 N N . THR A 1 103 ? 12.544 -3.049 -10.673 1.00 92.88 103 THR A N 1
ATOM 821 C CA . THR A 1 103 ? 13.262 -1.852 -10.234 1.00 92.88 103 THR A CA 1
ATOM 822 C C . THR A 1 103 ? 14.770 -1.949 -10.456 1.00 92.88 103 THR A C 1
ATOM 824 O O . THR A 1 103 ? 15.464 -0.965 -10.248 1.00 92.88 103 THR A O 1
ATOM 827 N N . GLY A 1 104 ? 15.318 -3.118 -10.807 1.00 90.44 104 GLY A N 1
ATOM 828 C CA . GLY A 1 104 ? 16.766 -3.358 -10.854 1.00 90.44 104 GLY A CA 1
ATOM 829 C C . GLY A 1 104 ? 17.406 -3.575 -9.477 1.00 90.44 104 GLY A C 1
ATOM 830 O O . GLY A 1 104 ? 18.608 -3.813 -9.386 1.00 90.44 104 GLY A O 1
ATOM 831 N N . ASN A 1 105 ? 16.622 -3.542 -8.394 1.00 90.62 105 ASN A N 1
ATOM 832 C CA . ASN A 1 105 ? 17.082 -3.811 -7.037 1.00 90.62 105 ASN A CA 1
ATOM 833 C C . ASN A 1 105 ? 16.153 -4.821 -6.355 1.00 90.62 105 ASN A C 1
ATOM 835 O O . ASN A 1 105 ? 14.979 -4.552 -6.114 1.00 90.62 105 ASN A O 1
ATOM 839 N N . LYS A 1 106 ? 16.701 -5.977 -5.973 1.00 92.12 106 LYS A N 1
ATOM 840 C CA . LYS A 1 106 ? 15.922 -7.073 -5.379 1.00 92.12 106 LYS A CA 1
ATOM 841 C C . LYS A 1 106 ? 15.129 -6.656 -4.131 1.00 92.12 106 LYS A C 1
ATOM 843 O O . LYS A 1 106 ? 13.975 -7.042 -4.002 1.00 92.12 106 LYS A O 1
ATOM 848 N N . LYS A 1 107 ? 15.710 -5.847 -3.237 1.00 90.94 107 LYS A N 1
ATOM 849 C CA . LYS A 1 107 ? 15.029 -5.417 -2.000 1.00 90.94 107 LYS A CA 1
ATOM 850 C C . LYS A 1 107 ? 13.857 -4.476 -2.287 1.00 90.94 107 LYS A C 1
ATOM 852 O O . LYS A 1 107 ? 12.868 -4.496 -1.561 1.00 90.94 107 LYS A O 1
ATOM 857 N N . LEU A 1 108 ? 13.976 -3.641 -3.322 1.00 91.94 108 LEU A N 1
ATOM 858 C CA . LEU A 1 108 ? 12.879 -2.786 -3.776 1.00 91.94 108 LEU A CA 1
ATOM 859 C C . LEU A 1 108 ? 11.782 -3.598 -4.452 1.00 91.94 108 LEU A C 1
ATOM 861 O O . LEU A 1 108 ? 10.618 -3.383 -4.138 1.00 91.94 108 LEU A O 1
ATOM 865 N N . ASP A 1 109 ? 12.146 -4.546 -5.317 1.00 94.50 109 ASP A N 1
ATOM 866 C CA . ASP A 1 109 ? 11.185 -5.458 -5.949 1.00 94.50 109 ASP A CA 1
ATOM 867 C C . ASP A 1 109 ? 10.377 -6.233 -4.899 1.00 94.50 109 ASP A C 1
ATOM 869 O O . ASP A 1 109 ? 9.159 -6.331 -5.018 1.00 94.50 109 ASP A O 1
ATOM 873 N N . GLU A 1 110 ? 11.032 -6.743 -3.851 1.00 93.56 110 GLU A N 1
ATOM 874 C CA . GLU A 1 110 ? 10.367 -7.421 -2.732 1.00 93.56 110 GLU A CA 1
ATOM 875 C C . GLU A 1 110 ? 9.403 -6.485 -1.989 1.00 93.56 110 GLU A C 1
ATOM 877 O O . GLU A 1 110 ? 8.254 -6.853 -1.747 1.00 93.56 110 GLU A O 1
ATOM 882 N N . LEU A 1 111 ? 9.834 -5.260 -1.662 1.00 93.12 111 LEU A N 1
ATOM 883 C CA . LEU A 1 111 ? 8.978 -4.284 -0.984 1.00 93.12 111 LEU A CA 1
ATOM 884 C C . LEU A 1 111 ? 7.762 -3.913 -1.839 1.00 93.12 111 LEU A C 1
ATOM 886 O O . LEU A 1 111 ? 6.645 -3.930 -1.331 1.00 93.12 111 LEU A O 1
ATOM 890 N N . VAL A 1 112 ? 7.966 -3.606 -3.122 1.00 95.25 112 VAL A N 1
ATOM 891 C CA . VAL A 1 112 ? 6.879 -3.286 -4.058 1.00 95.25 112 VAL A CA 1
ATOM 892 C C . VAL A 1 112 ? 5.936 -4.476 -4.219 1.00 95.25 112 VAL A C 1
ATOM 894 O O . VAL A 1 112 ? 4.725 -4.287 -4.167 1.00 95.25 112 VAL A O 1
ATOM 897 N N . GLY A 1 113 ? 6.462 -5.699 -4.319 1.00 95.25 113 GLY A N 1
ATOM 898 C CA . GLY A 1 113 ? 5.648 -6.913 -4.365 1.00 95.25 113 GLY A CA 1
ATOM 899 C C . GLY A 1 113 ? 4.702 -7.028 -3.168 1.00 95.25 113 GLY A C 1
ATOM 900 O O . GLY A 1 113 ? 3.520 -7.314 -3.345 1.00 95.25 113 GLY A O 1
ATOM 901 N N . GLU A 1 114 ? 5.178 -6.723 -1.961 1.00 94.75 114 GLU A N 1
ATOM 902 C CA . GLU A 1 114 ? 4.329 -6.692 -0.766 1.00 94.75 114 GLU A CA 1
ATOM 903 C C . GLU A 1 114 ? 3.254 -5.594 -0.829 1.00 94.75 114 GLU A C 1
ATOM 905 O O . GLU A 1 114 ? 2.095 -5.852 -0.507 1.00 94.75 114 GLU A O 1
ATOM 910 N N . VAL A 1 115 ? 3.593 -4.387 -1.297 1.00 95.94 115 VAL A N 1
ATOM 911 C CA . VAL A 1 115 ? 2.612 -3.304 -1.511 1.00 95.94 115 VAL A CA 1
ATOM 912 C C . VAL A 1 115 ? 1.503 -3.745 -2.474 1.00 95.94 115 VAL A C 1
ATOM 914 O O . VAL A 1 115 ? 0.314 -3.585 -2.186 1.00 95.94 115 VAL A O 1
ATOM 917 N N . VAL A 1 116 ? 1.888 -4.352 -3.599 1.00 95.38 116 VAL A N 1
ATOM 918 C CA . VAL A 1 116 ? 0.970 -4.847 -4.633 1.00 95.38 116 VAL A CA 1
ATOM 919 C C . VAL A 1 116 ? 0.071 -5.957 -4.090 1.00 95.38 116 VAL A C 1
ATOM 921 O O . VAL A 1 116 ? -1.114 -5.978 -4.418 1.00 95.38 116 VAL A O 1
ATOM 924 N N . LYS A 1 117 ? 0.573 -6.849 -3.226 1.00 95.62 117 LYS A N 1
ATOM 925 C CA . LYS A 1 117 ? -0.257 -7.878 -2.575 1.00 95.62 117 LYS A CA 1
ATOM 926 C C . LYS A 1 117 ? -1.364 -7.271 -1.717 1.00 95.62 117 LYS A C 1
ATOM 928 O O . LYS A 1 117 ? -2.515 -7.688 -1.845 1.00 95.62 117 LYS A O 1
ATOM 933 N N . TYR A 1 118 ? -1.053 -6.280 -0.877 1.00 96.62 118 TYR A N 1
ATOM 934 C CA . TYR A 1 118 ? -2.081 -5.607 -0.075 1.00 96.62 118 TYR A CA 1
ATOM 935 C C . TYR A 1 118 ? -3.104 -4.909 -0.964 1.00 96.62 118 TYR A C 1
ATOM 937 O O . TYR A 1 118 ? -4.306 -5.071 -0.745 1.00 96.62 118 TYR A O 1
ATOM 945 N N . ARG A 1 119 ? -2.635 -4.219 -2.013 1.00 95.62 119 ARG A N 1
ATOM 946 C CA . ARG A 1 119 ? -3.494 -3.598 -3.023 1.00 95.62 119 ARG A CA 1
ATOM 947 C C . ARG A 1 119 ? -4.441 -4.602 -3.667 1.00 95.62 119 ARG A C 1
ATOM 949 O O . ARG A 1 119 ? -5.648 -4.369 -3.701 1.00 95.62 119 ARG A O 1
ATOM 956 N N . ALA A 1 120 ? -3.912 -5.722 -4.152 1.00 95.00 120 ALA A N 1
ATOM 957 C CA . ALA A 1 120 ? -4.688 -6.800 -4.755 1.00 95.00 120 ALA A CA 1
ATOM 958 C C . ALA A 1 120 ? -5.765 -7.307 -3.795 1.00 95.00 120 ALA A C 1
ATOM 960 O O . ALA A 1 120 ? -6.925 -7.457 -4.176 1.00 95.00 120 ALA A O 1
ATOM 961 N N . PHE A 1 121 ? -5.384 -7.516 -2.536 1.00 95.62 121 PHE A N 1
ATOM 962 C CA . PHE A 1 121 ? -6.277 -8.034 -1.520 1.00 95.62 121 PHE A CA 1
ATOM 963 C C . PHE A 1 121 ? -7.453 -7.094 -1.254 1.00 95.62 121 PHE A C 1
ATOM 965 O O . PHE A 1 121 ? -8.603 -7.499 -1.429 1.00 95.62 121 PHE A O 1
ATOM 972 N N . TRP A 1 122 ? -7.195 -5.845 -0.851 1.00 96.00 122 TRP A N 1
ATOM 973 C CA . TRP A 1 122 ? -8.292 -4.952 -0.477 1.00 96.00 122 TRP A CA 1
ATOM 974 C C . TRP A 1 122 ? -9.133 -4.551 -1.686 1.00 96.00 122 TRP A C 1
ATOM 976 O O . TRP A 1 122 ? -10.350 -4.478 -1.564 1.00 96.00 122 TRP A O 1
ATOM 986 N N . SER A 1 123 ? -8.530 -4.361 -2.864 1.00 94.50 123 SER A N 1
ATOM 987 C CA . SER A 1 123 ? -9.289 -4.006 -4.073 1.00 94.50 123 SER A CA 1
ATOM 988 C C . SER A 1 123 ? -10.201 -5.140 -4.542 1.00 94.50 123 SER A C 1
ATOM 990 O O . SER A 1 123 ? -11.308 -4.881 -5.003 1.00 94.50 123 SER A O 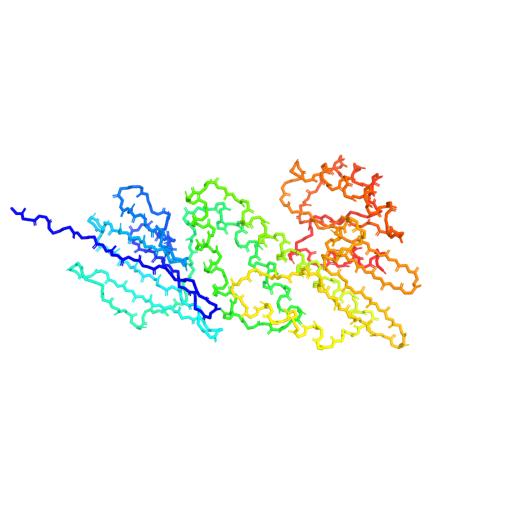1
ATOM 992 N N . THR A 1 124 ? -9.791 -6.396 -4.356 1.00 93.19 124 THR A N 1
ATOM 993 C CA . THR A 1 124 ? -10.657 -7.551 -4.623 1.00 93.19 124 THR A CA 1
ATOM 994 C C . THR A 1 124 ? -11.760 -7.651 -3.575 1.00 93.19 124 THR A C 1
ATOM 996 O O . THR A 1 124 ? -12.927 -7.790 -3.923 1.00 93.19 124 THR A O 1
ATOM 999 N N . LYS A 1 125 ? -11.404 -7.565 -2.286 1.00 93.38 125 LYS A N 1
ATOM 1000 C CA . LYS A 1 125 ? -12.352 -7.753 -1.178 1.00 93.38 125 LYS A CA 1
ATOM 1001 C C . LYS A 1 125 ? -13.407 -6.661 -1.072 1.00 93.38 125 LYS A C 1
ATOM 1003 O O . LYS A 1 125 ? -14.501 -6.957 -0.615 1.00 93.38 125 LYS A O 1
ATOM 1008 N N . LEU A 1 126 ? -13.066 -5.428 -1.434 1.00 94.75 126 LEU A N 1
ATOM 1009 C CA . LEU A 1 126 ? -13.959 -4.280 -1.302 1.00 94.75 126 LEU A CA 1
ATOM 1010 C C . LEU A 1 126 ? -14.695 -3.948 -2.604 1.00 94.75 126 LEU A C 1
ATOM 1012 O O . LEU A 1 126 ? -15.779 -3.384 -2.537 1.00 94.75 126 LEU A O 1
ATOM 1016 N N . CYS A 1 127 ? -14.093 -4.239 -3.764 1.00 92.25 127 CYS A N 1
ATOM 1017 C CA . CYS A 1 127 ? -14.472 -3.589 -5.024 1.00 92.25 127 CYS A CA 1
ATOM 1018 C C . CYS A 1 127 ? -14.493 -4.500 -6.254 1.00 92.25 127 CYS A C 1
ATOM 1020 O O . CYS A 1 127 ? -14.702 -3.992 -7.351 1.00 92.25 127 CYS A O 1
ATOM 1022 N N . GLU A 1 128 ? -14.205 -5.799 -6.113 1.00 85.62 128 GLU A N 1
ATOM 1023 C CA . GLU A 1 128 ? -14.146 -6.746 -7.243 1.00 85.62 128 GLU A CA 1
ATOM 1024 C C . GLU A 1 128 ? -13.245 -6.267 -8.403 1.00 85.62 128 GLU A C 1
ATOM 1026 O O . GLU A 1 128 ? -13.515 -6.502 -9.582 1.00 85.62 128 GLU A O 1
ATOM 1031 N N . ALA A 1 129 ? -12.158 -5.557 -8.076 1.00 78.12 129 ALA A N 1
ATOM 1032 C CA . ALA A 1 129 ? -11.361 -4.853 -9.075 1.00 78.12 129 ALA A CA 1
ATOM 1033 C C . ALA A 1 129 ? -10.741 -5.799 -10.132 1.00 78.12 129 ALA A C 1
ATOM 1035 O O . ALA A 1 129 ? -10.205 -6.860 -9.790 1.00 78.12 129 ALA A O 1
ATOM 1036 N N . PRO A 1 130 ? -10.723 -5.407 -11.421 1.00 70.31 130 PRO A N 1
ATOM 1037 C CA . PRO A 1 130 ? -10.199 -6.248 -12.491 1.00 70.31 130 PRO A CA 1
ATOM 1038 C C . PRO A 1 130 ? -8.673 -6.415 -12.415 1.00 70.31 130 PRO A C 1
ATOM 1040 O O . PRO A 1 130 ? -7.919 -5.469 -12.176 1.00 70.31 130 PRO A O 1
ATOM 1043 N N . ALA A 1 131 ? -8.192 -7.622 -12.734 1.00 70.12 131 ALA A N 1
ATOM 1044 C CA . ALA A 1 131 ? -6.775 -7.998 -12.645 1.00 70.12 131 ALA A CA 1
ATOM 1045 C C . ALA A 1 131 ? -5.818 -7.140 -13.507 1.00 70.12 131 ALA A C 1
ATOM 1047 O O . ALA A 1 131 ? -4.624 -7.057 -13.213 1.00 70.12 131 ALA A O 1
ATOM 1048 N N . GLY A 1 132 ? -6.314 -6.500 -14.575 1.00 71.19 132 GLY A N 1
ATOM 1049 C CA . GLY A 1 132 ? -5.511 -5.649 -15.464 1.00 71.19 132 GLY A CA 1
ATOM 1050 C C . GLY A 1 132 ? -4.963 -4.390 -14.781 1.00 71.19 132 GLY A C 1
ATOM 1051 O O . GLY A 1 132 ? -3.803 -4.032 -14.990 1.00 71.19 132 GLY A O 1
ATOM 1052 N N . THR A 1 133 ? -5.753 -3.767 -13.903 1.00 79.12 133 THR A N 1
ATOM 1053 C CA . THR A 1 133 ? -5.366 -2.549 -13.171 1.00 79.12 133 THR A CA 1
ATOM 1054 C C . THR A 1 133 ? -4.210 -2.809 -12.212 1.00 79.12 133 THR A C 1
ATOM 1056 O O . THR A 1 133 ? -3.304 -1.988 -12.081 1.00 79.12 133 THR A O 1
ATOM 1059 N N . LEU A 1 134 ? -4.192 -3.986 -11.584 1.00 87.81 134 LEU A N 1
ATOM 1060 C CA . LEU A 1 134 ? -3.142 -4.367 -10.644 1.00 87.81 134 LEU A CA 1
ATOM 1061 C C . LEU A 1 134 ? -1.771 -4.491 -11.324 1.00 87.81 134 LEU A C 1
ATOM 1063 O O . LEU A 1 134 ? -0.763 -4.072 -10.762 1.00 87.81 134 LEU A O 1
ATOM 1067 N N . LYS A 1 135 ? -1.731 -5.013 -12.556 1.00 87.31 135 LYS A N 1
ATOM 1068 C CA . LYS A 1 135 ? -0.487 -5.113 -13.335 1.00 87.31 135 LYS A CA 1
ATOM 1069 C C . LYS A 1 135 ? 0.056 -3.734 -13.719 1.00 87.31 135 LYS A C 1
ATOM 1071 O O . LYS A 1 135 ? 1.262 -3.513 -13.662 1.00 87.31 135 LYS A O 1
ATOM 1076 N N . ALA A 1 136 ? -0.830 -2.797 -14.067 1.00 86.56 136 ALA A N 1
ATOM 1077 C CA . ALA A 1 136 ? -0.442 -1.411 -14.320 1.00 86.56 136 ALA A CA 1
ATOM 1078 C C . ALA A 1 136 ? 0.122 -0.752 -13.058 1.00 86.56 136 ALA A C 1
ATOM 1080 O O . ALA A 1 136 ? 1.149 -0.078 -13.115 1.00 86.56 136 ALA A O 1
ATOM 1081 N N . TYR A 1 137 ? -0.542 -0.979 -11.924 1.00 90.56 137 TYR A N 1
ATOM 1082 C CA . TYR A 1 137 ? -0.123 -0.476 -10.623 1.00 90.56 137 TYR A CA 1
ATOM 1083 C C . TYR A 1 137 ? 1.267 -1.002 -10.233 1.00 90.56 137 TYR A C 1
ATOM 1085 O O . TYR A 1 137 ? 2.126 -0.195 -9.892 1.00 90.56 137 TYR A O 1
ATOM 1093 N N . ASP A 1 138 ? 1.522 -2.312 -10.357 1.00 93.19 138 ASP A N 1
ATOM 1094 C CA . ASP A 1 138 ? 2.834 -2.920 -10.071 1.00 93.19 138 ASP A CA 1
ATOM 1095 C C . ASP A 1 138 ? 3.958 -2.275 -10.889 1.00 93.19 138 ASP A C 1
ATOM 1097 O O . ASP A 1 138 ? 4.943 -1.797 -10.326 1.00 93.19 138 ASP A O 1
ATOM 1101 N N . ALA A 1 139 ? 3.791 -2.182 -12.212 1.00 92.00 139 ALA A N 1
ATOM 1102 C CA . ALA A 1 139 ? 4.787 -1.548 -13.065 1.00 92.00 139 ALA A CA 1
ATOM 1103 C C . ALA A 1 139 ? 5.001 -0.078 -12.662 1.00 92.00 139 ALA A C 1
ATOM 1105 O O . ALA A 1 139 ? 6.107 0.313 -12.285 1.00 92.00 139 ALA A O 1
ATOM 1106 N N . VAL A 1 140 ? 3.944 0.738 -12.636 1.00 91.56 140 VAL A N 1
ATOM 1107 C CA . VAL A 1 140 ? 4.060 2.165 -12.288 1.00 91.56 140 VAL A CA 1
ATOM 1108 C C . VAL A 1 140 ? 4.727 2.368 -10.922 1.00 91.56 140 VAL A C 1
ATOM 1110 O O . VAL A 1 140 ? 5.560 3.269 -10.780 1.00 91.56 140 VAL A O 1
ATOM 1113 N N . LEU A 1 141 ? 4.419 1.522 -9.938 1.00 93.31 141 LEU A N 1
ATOM 1114 C CA . LEU A 1 141 ? 5.032 1.574 -8.616 1.00 93.31 141 LEU A CA 1
ATOM 1115 C C . LEU A 1 141 ? 6.511 1.166 -8.642 1.00 93.31 141 LEU A C 1
ATOM 1117 O O . LEU A 1 141 ? 7.330 1.870 -8.051 1.00 93.31 141 LEU A O 1
ATOM 1121 N N . LYS A 1 142 ? 6.884 0.100 -9.364 1.00 94.00 142 LYS A N 1
ATOM 1122 C CA . LYS A 1 142 ? 8.292 -0.284 -9.572 1.00 94.00 142 LYS A CA 1
ATOM 1123 C C . LYS A 1 142 ? 9.093 0.857 -10.194 1.00 94.00 142 LYS A C 1
ATOM 1125 O O . LYS A 1 142 ? 10.183 1.162 -9.722 1.00 94.00 142 LYS A O 1
ATOM 1130 N N . ALA A 1 143 ? 8.553 1.517 -11.214 1.00 91.50 143 ALA A N 1
ATOM 1131 C CA . ALA A 1 143 ? 9.235 2.633 -11.860 1.00 91.50 143 ALA A CA 1
ATOM 1132 C C . ALA A 1 143 ? 9.457 3.817 -10.908 1.00 91.50 143 ALA A C 1
ATOM 1134 O O . ALA A 1 143 ? 10.572 4.318 -10.783 1.00 91.50 143 ALA A O 1
ATOM 1135 N N . ARG A 1 144 ? 8.414 4.215 -10.165 1.00 89.25 144 ARG A N 1
ATOM 1136 C CA . ARG A 1 144 ? 8.519 5.276 -9.147 1.00 89.25 144 ARG A CA 1
ATOM 1137 C C . ARG A 1 144 ? 9.544 4.930 -8.075 1.00 89.25 144 ARG A C 1
ATOM 1139 O O . ARG A 1 144 ? 10.433 5.726 -7.803 1.00 89.25 144 ARG A O 1
ATOM 1146 N N . ALA A 1 145 ? 9.468 3.720 -7.524 1.00 91.00 145 ALA A N 1
ATOM 1147 C CA . ALA A 1 145 ? 10.389 3.260 -6.494 1.00 91.00 145 ALA A CA 1
ATOM 1148 C C . ALA A 1 145 ? 11.842 3.197 -6.997 1.00 91.00 145 ALA A C 1
ATOM 1150 O O . ALA A 1 145 ? 12.762 3.561 -6.264 1.00 91.00 145 ALA A O 1
ATOM 1151 N N . ALA A 1 146 ? 12.057 2.769 -8.245 1.00 90.19 146 ALA A N 1
ATOM 1152 C CA . ALA A 1 146 ? 13.371 2.760 -8.879 1.00 90.19 146 ALA A CA 1
ATOM 1153 C C . ALA A 1 146 ? 13.931 4.177 -9.053 1.00 90.19 146 ALA A C 1
ATOM 1155 O O . ALA A 1 146 ? 15.086 4.416 -8.701 1.00 90.19 146 ALA A O 1
ATOM 1156 N N . LEU A 1 147 ? 13.113 5.114 -9.539 1.00 86.00 147 LEU A N 1
ATOM 1157 C CA . LEU A 1 147 ? 13.506 6.507 -9.733 1.00 86.00 147 LEU A CA 1
ATOM 1158 C C . LEU A 1 147 ? 13.826 7.200 -8.402 1.00 86.00 147 LEU A C 1
ATOM 1160 O O . LEU A 1 147 ? 14.909 7.759 -8.240 1.00 86.00 147 LEU A O 1
ATOM 1164 N N . ASP A 1 148 ? 12.931 7.104 -7.418 1.00 85.00 148 ASP A N 1
ATOM 1165 C CA . ASP A 1 148 ? 13.123 7.714 -6.098 1.00 85.00 148 ASP A CA 1
ATOM 1166 C C . ASP A 1 148 ? 14.367 7.160 -5.400 1.00 85.00 148 ASP A C 1
ATOM 1168 O O . ASP A 1 148 ? 15.153 7.896 -4.790 1.00 85.00 148 ASP A O 1
ATOM 1172 N N . TYR A 1 149 ? 14.585 5.848 -5.503 1.00 86.88 149 TYR A N 1
ATOM 1173 C CA . TYR A 1 149 ? 15.782 5.235 -4.956 1.00 86.88 149 TYR A CA 1
ATOM 1174 C C . TYR A 1 149 ? 17.032 5.638 -5.729 1.00 86.88 149 TYR A C 1
ATOM 1176 O O . TYR A 1 149 ? 18.066 5.870 -5.111 1.00 86.88 149 TYR A O 1
ATOM 1184 N N . PHE A 1 150 ? 16.972 5.752 -7.053 1.00 83.81 150 PHE A N 1
ATOM 1185 C CA . PHE A 1 150 ? 18.101 6.220 -7.845 1.00 83.81 150 PHE A CA 1
ATOM 1186 C C . PHE A 1 150 ? 18.525 7.633 -7.422 1.00 83.81 150 PHE A C 1
ATOM 1188 O O . PHE A 1 150 ? 19.691 7.807 -7.052 1.00 83.81 150 PHE A O 1
ATOM 1195 N N . LEU A 1 151 ? 17.572 8.573 -7.378 1.00 77.56 151 LEU A N 1
ATOM 1196 C CA . LEU A 1 151 ? 17.787 9.993 -7.084 1.00 77.56 151 LEU A CA 1
ATOM 1197 C C . LEU A 1 151 ? 18.172 10.261 -5.628 1.00 77.56 151 LEU A C 1
ATOM 1199 O O . LEU A 1 151 ? 19.088 11.033 -5.350 1.00 77.56 151 LEU A O 1
ATOM 1203 N N . PHE A 1 152 ? 17.474 9.636 -4.680 1.00 79.81 152 PHE A N 1
ATOM 1204 C CA . PHE A 1 152 ? 17.596 9.992 -3.264 1.00 79.81 152 PHE A CA 1
ATOM 1205 C C . PHE A 1 152 ? 18.253 8.910 -2.414 1.00 79.81 152 PHE A C 1
ATOM 1207 O O . PHE A 1 152 ? 18.535 9.161 -1.241 1.00 79.81 152 PHE A O 1
ATOM 1214 N N . LYS A 1 153 ? 18.465 7.705 -2.963 1.00 79.75 153 LYS A N 1
ATOM 1215 C CA . LYS A 1 153 ? 18.923 6.508 -2.230 1.00 79.75 153 LYS A CA 1
ATOM 1216 C C . LYS A 1 153 ? 18.064 6.220 -0.988 1.00 79.75 153 LYS A C 1
ATOM 1218 O O . LYS A 1 153 ? 18.552 5.695 0.012 1.00 79.75 153 LYS A O 1
ATOM 1223 N N . ARG A 1 154 ? 16.775 6.585 -1.024 1.00 74.81 154 ARG A N 1
ATOM 1224 C CA . ARG A 1 154 ? 15.835 6.498 0.107 1.00 74.81 154 ARG A CA 1
ATOM 1225 C C . ARG A 1 154 ? 14.646 5.610 -0.238 1.00 74.81 154 ARG A C 1
ATOM 1227 O O . ARG A 1 154 ? 14.082 5.715 -1.312 1.00 74.81 154 ARG A O 1
ATOM 1234 N N . LEU A 1 155 ? 14.230 4.795 0.733 1.00 81.88 155 LEU A N 1
ATOM 1235 C CA . LEU A 1 155 ? 13.039 3.932 0.651 1.00 81.88 155 LEU A CA 1
ATOM 1236 C C . LEU A 1 155 ? 11.769 4.603 1.196 1.00 81.88 155 LEU A C 1
ATOM 1238 O O . LEU A 1 155 ? 10.728 3.963 1.296 1.00 81.88 155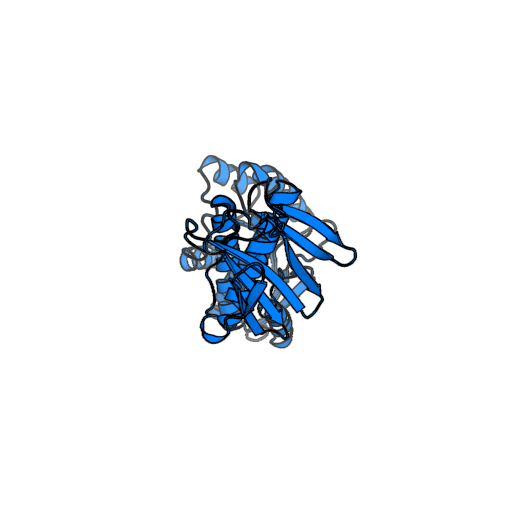 LEU A O 1
ATOM 1242 N N . LYS A 1 156 ? 11.868 5.859 1.649 1.00 83.69 156 LYS A N 1
ATOM 1243 C CA . LYS A 1 156 ? 10.813 6.520 2.428 1.00 83.69 156 LYS A CA 1
ATOM 1244 C C . LYS A 1 156 ? 9.487 6.570 1.669 1.00 83.69 156 LYS A C 1
ATOM 1246 O O . LYS A 1 156 ? 8.473 6.213 2.253 1.00 83.69 156 LYS A O 1
ATOM 1251 N N . GLU A 1 157 ? 9.509 6.984 0.406 1.00 81.44 157 GLU A N 1
ATOM 1252 C CA . GLU A 1 157 ? 8.292 7.108 -0.405 1.00 81.44 157 GLU A CA 1
ATOM 1253 C C . GLU A 1 157 ? 7.637 5.740 -0.623 1.00 81.44 157 GLU A C 1
ATOM 1255 O O . GLU A 1 157 ? 6.454 5.571 -0.347 1.00 81.44 157 GLU A O 1
ATOM 1260 N N . THR A 1 158 ? 8.421 4.704 -0.937 1.00 85.88 158 THR A N 1
ATOM 1261 C CA . THR A 1 158 ? 7.905 3.329 -1.040 1.00 85.88 158 THR A CA 1
ATOM 1262 C C . THR A 1 158 ? 7.301 2.827 0.278 1.00 85.88 158 THR A C 1
ATOM 1264 O O . THR A 1 158 ? 6.295 2.120 0.268 1.00 85.88 158 THR A O 1
ATOM 1267 N N . TRP A 1 159 ? 7.864 3.213 1.429 1.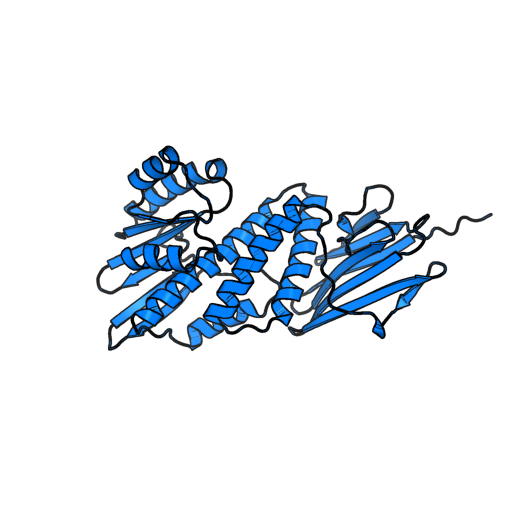00 88.06 159 TRP A N 1
ATOM 1268 C CA . TRP A 1 159 ? 7.282 2.906 2.741 1.00 88.06 159 TRP A CA 1
ATOM 1269 C C . TRP A 1 159 ? 5.968 3.649 3.011 1.00 88.06 159 TRP A C 1
ATOM 1271 O O . TRP A 1 159 ? 5.093 3.086 3.668 1.00 88.06 159 TRP A O 1
ATOM 1281 N N . LEU A 1 160 ? 5.807 4.883 2.524 1.00 88.75 160 LEU A N 1
ATOM 1282 C CA . LEU A 1 160 ? 4.540 5.617 2.629 1.00 88.75 160 LEU A CA 1
ATOM 1283 C C . LEU A 1 160 ? 3.446 4.946 1.795 1.00 88.75 160 LEU A C 1
ATOM 1285 O O . LEU A 1 160 ? 2.343 4.726 2.303 1.00 88.75 160 LEU A O 1
ATOM 1289 N N . THR A 1 161 ? 3.774 4.520 0.574 1.00 90.56 161 THR A N 1
ATOM 1290 C CA . THR A 1 161 ? 2.851 3.734 -0.250 1.00 90.56 161 THR A CA 1
ATOM 1291 C C . THR A 1 161 ? 2.504 2.409 0.431 1.00 90.56 161 THR A C 1
ATOM 1293 O O . THR A 1 161 ? 1.327 2.076 0.546 1.00 90.56 161 THR A O 1
ATOM 1296 N N . TYR A 1 162 ? 3.492 1.690 0.982 1.00 92.44 162 TYR A N 1
ATOM 1297 C CA . TYR A 1 162 ? 3.242 0.471 1.763 1.00 92.44 162 TYR A CA 1
ATOM 1298 C C . TYR A 1 162 ? 2.275 0.725 2.921 1.00 92.44 162 TYR A C 1
ATOM 1300 O O . TYR A 1 162 ? 1.331 -0.035 3.114 1.00 92.44 162 TYR A O 1
ATOM 1308 N N . SER A 1 163 ? 2.496 1.790 3.696 1.00 93.06 163 SER A N 1
ATOM 1309 C CA . SER A 1 163 ? 1.628 2.151 4.821 1.00 93.06 163 SER A CA 1
ATOM 1310 C C . SER A 1 163 ? 0.186 2.370 4.367 1.00 93.06 163 SER A C 1
ATOM 1312 O O . SER A 1 163 ? -0.740 1.877 5.010 1.00 93.06 163 SER A O 1
ATOM 1314 N N . SER A 1 164 ? 0.006 3.067 3.246 1.00 95.06 164 SER A N 1
ATOM 1315 C CA . SER A 1 164 ? -1.310 3.372 2.684 1.00 95.06 164 SER A CA 1
ATOM 1316 C C . SER A 1 164 ? -2.022 2.110 2.190 1.00 95.06 164 SER A C 1
ATOM 1318 O O . SER A 1 164 ? -3.190 1.900 2.505 1.00 95.06 164 SER A O 1
ATOM 1320 N N . GLU A 1 165 ? -1.342 1.217 1.471 1.00 96.81 165 GLU A N 1
ATOM 1321 C CA . GLU A 1 165 ? -1.968 -0.034 1.016 1.00 96.81 165 GLU A CA 1
ATOM 1322 C C . GLU A 1 165 ? -2.243 -1.005 2.176 1.00 96.81 165 GLU A C 1
ATOM 1324 O O . GLU A 1 165 ? -3.270 -1.685 2.186 1.00 96.81 165 GLU A O 1
ATOM 1329 N N . TYR A 1 166 ? -1.382 -1.022 3.199 1.00 97.56 166 TYR A N 1
ATOM 1330 C CA . TYR A 1 166 ? -1.611 -1.808 4.412 1.00 97.56 166 TYR A CA 1
ATOM 1331 C C . TYR A 1 166 ? -2.816 -1.303 5.219 1.00 97.56 166 TYR A C 1
ATOM 1333 O O . TYR A 1 166 ? -3.565 -2.103 5.775 1.00 97.56 166 TYR A O 1
ATOM 1341 N N . LEU A 1 167 ? -3.047 0.013 5.258 1.00 97.62 167 LEU A N 1
ATOM 1342 C CA . LEU A 1 167 ? -4.271 0.581 5.827 1.00 97.62 167 LEU A CA 1
ATOM 1343 C C . LEU A 1 167 ? -5.518 0.101 5.062 1.00 97.62 167 LEU A C 1
ATOM 1345 O O . LEU A 1 167 ? -6.508 -0.285 5.682 1.00 97.62 167 LEU A O 1
ATOM 1349 N N . GLY A 1 168 ? -5.447 0.037 3.728 1.00 97.12 168 GLY A N 1
ATOM 1350 C CA . GLY A 1 168 ? -6.500 -0.561 2.900 1.00 97.12 168 GLY A CA 1
ATOM 1351 C C . GLY A 1 168 ? -6.760 -2.031 3.247 1.00 97.12 168 GLY A C 1
ATOM 1352 O O . GLY A 1 168 ? -7.909 -2.444 3.389 1.00 97.12 168 GLY A O 1
ATOM 1353 N N . PHE A 1 169 ? -5.702 -2.815 3.470 1.00 97.75 169 PHE A N 1
ATOM 1354 C CA . PHE A 1 169 ? -5.807 -4.198 3.947 1.00 97.75 169 PHE A CA 1
ATOM 1355 C C . PHE A 1 169 ? -6.474 -4.305 5.327 1.00 97.75 169 PHE A C 1
ATOM 1357 O O . PHE A 1 169 ? -7.394 -5.106 5.501 1.00 97.75 169 PHE A O 1
ATOM 1364 N N . ALA A 1 170 ? -6.067 -3.472 6.287 1.00 98.06 170 ALA A N 1
ATOM 1365 C CA . ALA A 1 170 ? -6.686 -3.416 7.609 1.00 98.06 170 ALA A CA 1
ATOM 1366 C C . ALA A 1 170 ? -8.182 -3.073 7.516 1.00 98.06 170 ALA A C 1
ATOM 1368 O O . ALA A 1 170 ? -9.010 -3.699 8.177 1.00 98.06 170 ALA A O 1
ATOM 1369 N N . TYR A 1 171 ? -8.553 -2.135 6.644 1.00 98.06 171 TYR A N 1
ATOM 1370 C CA . TYR A 1 171 ? -9.953 -1.818 6.386 1.00 98.06 171 TYR A CA 1
ATOM 1371 C C . TYR A 1 171 ? -10.713 -2.981 5.718 1.00 98.06 171 TYR A C 1
ATOM 1373 O O . TYR A 1 171 ? -11.834 -3.281 6.123 1.00 98.06 171 TYR A O 1
ATOM 1381 N N . ALA A 1 172 ? -10.111 -3.704 4.770 1.00 97.62 172 ALA A N 1
ATOM 1382 C CA . ALA A 1 172 ? -10.729 -4.883 4.153 1.00 97.62 172 ALA A CA 1
ATOM 1383 C C . ALA A 1 172 ? -10.964 -6.039 5.147 1.00 97.62 172 ALA A C 1
ATOM 1385 O O . ALA A 1 172 ? -11.980 -6.739 5.061 1.00 97.62 172 ALA A O 1
ATOM 1386 N N . LEU A 1 173 ? -10.062 -6.220 6.121 1.00 97.56 173 LEU A N 1
ATOM 1387 C CA . LEU A 1 173 ? -10.274 -7.119 7.261 1.00 97.56 173 LEU A CA 1
A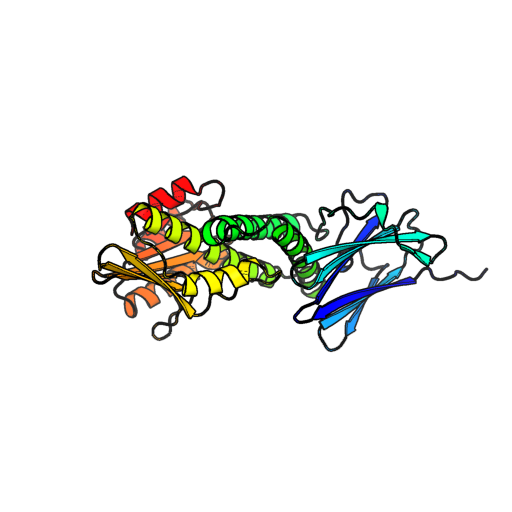TOM 1388 C C . LEU A 1 173 ? -11.527 -6.715 8.048 1.00 97.56 173 LEU A C 1
ATOM 1390 O O . LEU A 1 173 ? -12.409 -7.546 8.259 1.00 97.56 173 LEU A O 1
ATOM 1394 N N . LEU A 1 174 ? -11.639 -5.437 8.422 1.00 97.62 174 LEU A N 1
ATOM 1395 C CA . LEU A 1 174 ? -12.806 -4.911 9.138 1.00 97.62 174 LEU A CA 1
ATOM 1396 C C . LEU A 1 174 ? -14.101 -5.079 8.355 1.00 97.62 174 LEU A C 1
ATOM 1398 O O . LEU A 1 174 ? -15.097 -5.525 8.914 1.00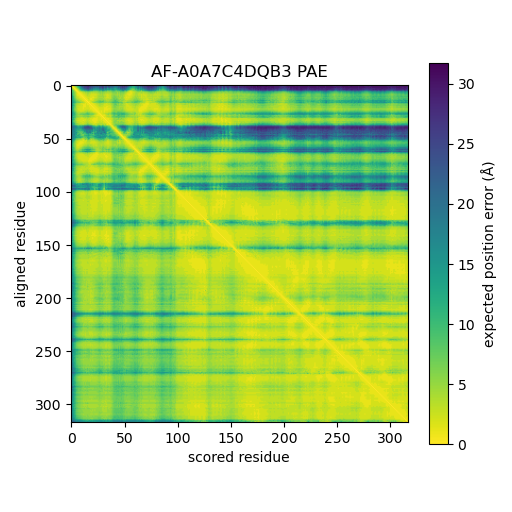 97.62 174 LEU A O 1
ATOM 1402 N N . HIS A 1 175 ? -14.077 -4.744 7.068 1.00 97.56 175 HIS A N 1
ATOM 1403 C CA . HIS A 1 175 ? -15.216 -4.903 6.177 1.00 97.56 175 HIS A CA 1
ATOM 1404 C C . HIS A 1 175 ? -15.726 -6.348 6.183 1.00 97.56 175 HIS A C 1
ATOM 1406 O O . HIS A 1 175 ? -16.921 -6.582 6.342 1.00 97.56 175 HIS A O 1
ATOM 1412 N N . SER A 1 176 ? -14.808 -7.319 6.113 1.00 97.31 176 SER A N 1
ATOM 1413 C CA . SER A 1 176 ? -15.152 -8.744 6.172 1.00 97.31 176 SER A CA 1
ATOM 1414 C C . SER A 1 176 ? -15.791 -9.129 7.512 1.00 97.31 176 SER A C 1
ATOM 1416 O O . SER A 1 176 ? -16.823 -9.791 7.530 1.00 97.31 176 SER A O 1
ATOM 1418 N N . ILE A 1 177 ? -15.211 -8.684 8.635 1.00 97.62 177 ILE A N 1
ATOM 1419 C CA . ILE A 1 177 ? -15.731 -8.960 9.989 1.00 97.62 177 ILE A CA 1
ATOM 1420 C C . ILE A 1 177 ? -17.139 -8.381 10.160 1.00 97.62 177 ILE A C 1
ATOM 1422 O O . ILE A 1 177 ? -18.023 -9.034 10.712 1.00 97.62 177 ILE A O 1
ATOM 1426 N N . LEU A 1 178 ? -17.355 -7.149 9.700 1.00 97.12 178 LEU A N 1
ATOM 1427 C CA . LEU A 1 178 ? -18.654 -6.486 9.777 1.00 97.12 178 LEU A CA 1
ATOM 1428 C C . LEU A 1 178 ? -19.689 -7.204 8.899 1.00 97.12 178 LEU A C 1
ATOM 1430 O O . LEU A 1 178 ? -20.795 -7.466 9.374 1.00 97.12 178 LEU A O 1
ATOM 1434 N N . GLY A 1 179 ? -19.313 -7.604 7.682 1.00 96.44 179 GLY A N 1
ATOM 1435 C CA . GLY A 1 179 ? -20.163 -8.393 6.788 1.00 96.44 179 GLY A CA 1
ATOM 1436 C C . GLY A 1 179 ? -20.594 -9.731 7.397 1.00 96.44 179 GLY A C 1
ATOM 1437 O O . GLY A 1 179 ? -21.781 -10.052 7.397 1.00 96.44 179 GLY A O 1
ATOM 1438 N N . GLU A 1 180 ? -19.670 -10.472 8.020 1.00 96.56 180 GLU A N 1
ATOM 1439 C CA . GLU A 1 180 ? -19.974 -11.726 8.738 1.00 96.56 180 GLU A CA 1
ATOM 1440 C C . GLU A 1 180 ? -20.943 -11.523 9.916 1.00 96.56 180 GLU A C 1
ATOM 1442 O O . GLU A 1 180 ? -21.669 -12.438 10.300 1.00 96.56 180 GLU A O 1
ATOM 1447 N N . ARG A 1 181 ? -21.000 -10.307 10.470 1.00 95.19 181 ARG A N 1
ATOM 1448 C CA . ARG A 1 181 ? -21.938 -9.903 11.531 1.00 95.19 181 ARG A CA 1
ATOM 1449 C C . ARG A 1 181 ? -23.248 -9.316 10.994 1.00 95.19 181 ARG A C 1
ATOM 1451 O O . ARG A 1 181 ? -24.033 -8.771 11.771 1.00 95.19 181 ARG A O 1
ATOM 1458 N N . GLY A 1 182 ? -23.485 -9.396 9.686 1.00 96.50 182 GLY A N 1
ATOM 1459 C CA . GLY A 1 182 ? -24.699 -8.908 9.032 1.00 96.50 182 GLY A CA 1
ATOM 1460 C C . GLY A 1 182 ? -24.750 -7.393 8.828 1.00 96.50 182 GLY A C 1
ATOM 1461 O O . GLY A 1 182 ? -25.823 -6.858 8.566 1.00 96.50 182 GLY A O 1
ATOM 1462 N N . PHE A 1 183 ? -23.626 -6.685 8.965 1.00 97.12 183 PHE A N 1
ATOM 1463 C CA . PHE A 1 183 ? -23.560 -5.264 8.642 1.00 97.12 183 PHE A CA 1
ATOM 1464 C C . PHE A 1 183 ? -23.284 -5.042 7.155 1.00 97.12 183 PHE A C 1
ATOM 1466 O O . PHE A 1 183 ? -22.300 -5.549 6.622 1.00 97.12 183 PHE A O 1
ATOM 1473 N N . ALA A 1 184 ? -24.101 -4.206 6.517 1.00 96.56 184 ALA A N 1
ATOM 1474 C CA . ALA A 1 184 ? -23.900 -3.774 5.138 1.00 96.56 184 ALA A CA 1
ATOM 1475 C C . ALA A 1 184 ? -23.358 -2.334 5.094 1.00 96.56 184 ALA A C 1
ATOM 1477 O O . ALA A 1 184 ? -23.876 -1.481 5.828 1.00 96.56 184 ALA A O 1
ATOM 1478 N N . PRO A 1 185 ? -22.334 -2.036 4.273 1.00 96.75 185 PRO A N 1
ATOM 1479 C CA . PRO A 1 185 ? -21.858 -0.671 4.080 1.00 96.75 185 PRO A CA 1
ATOM 1480 C C . PRO A 1 185 ? -22.905 0.174 3.342 1.00 96.75 185 PRO A C 1
ATOM 1482 O O . PRO A 1 185 ? -23.678 -0.334 2.534 1.00 96.75 185 PRO A O 1
ATOM 1485 N N . VAL A 1 186 ? -22.890 1.486 3.561 1.00 95.44 186 VAL A N 1
ATOM 1486 C CA . VAL A 1 186 ? -23.575 2.432 2.675 1.00 95.44 186 VAL A CA 1
ATOM 1487 C C . VAL A 1 186 ? -22.827 2.458 1.340 1.00 95.44 186 VAL A C 1
ATOM 1489 O O . VAL A 1 186 ? -21.698 2.942 1.272 1.00 95.44 186 VAL A O 1
ATOM 1492 N N . GLU A 1 187 ? -23.462 1.933 0.291 1.00 91.31 187 GLU A N 1
ATOM 1493 C CA . GLU A 1 187 ? -22.840 1.653 -1.014 1.00 91.31 187 GLU A CA 1
ATOM 1494 C C . GLU A 1 187 ? -22.127 2.865 -1.618 1.00 91.31 187 GLU A C 1
ATOM 1496 O O . GLU A 1 187 ? -20.955 2.772 -1.970 1.00 91.31 187 GLU A O 1
ATOM 1501 N N . THR A 1 188 ? -22.767 4.036 -1.625 1.00 92.25 188 THR A N 1
ATOM 1502 C CA . THR A 1 188 ? -22.192 5.264 -2.206 1.00 92.25 188 THR A CA 1
ATOM 1503 C C . THR A 1 188 ? -20.890 5.713 -1.538 1.00 92.25 188 THR A C 1
ATOM 1505 O O . THR A 1 188 ? -20.059 6.360 -2.170 1.00 92.25 188 THR A O 1
ATOM 1508 N N . GLN A 1 189 ? -20.677 5.368 -0.265 1.00 93.62 189 GLN A N 1
ATOM 1509 C CA . GLN A 1 189 ? -19.430 5.665 0.450 1.00 93.62 189 GLN A CA 1
ATOM 1510 C C . GLN A 1 189 ? -18.333 4.648 0.113 1.00 93.62 189 GLN A C 1
ATOM 1512 O O . GLN A 1 189 ? -17.152 4.990 0.091 1.00 93.62 189 GLN A O 1
ATOM 1517 N N . LEU A 1 190 ? -18.718 3.399 -0.164 1.00 92.75 190 LEU A N 1
ATOM 1518 C CA . LEU A 1 190 ? -17.795 2.357 -0.608 1.00 92.75 190 LEU A CA 1
ATOM 1519 C C . LEU A 1 190 ? -17.368 2.568 -2.070 1.00 92.75 190 LEU A C 1
ATOM 1521 O O . LEU A 1 190 ? -16.204 2.352 -2.398 1.00 92.75 190 LEU A O 1
ATOM 1525 N N . GLU A 1 191 ? -18.259 3.065 -2.932 1.00 90.94 191 GLU A N 1
ATOM 1526 C CA . GLU A 1 191 ? -17.948 3.412 -4.327 1.00 90.94 191 GLU A CA 1
ATOM 1527 C C . GLU A 1 191 ? -16.785 4.411 -4.439 1.00 90.94 191 GLU A C 1
ATOM 1529 O O . GLU A 1 191 ? -15.925 4.270 -5.312 1.00 90.94 191 GLU A O 1
ATOM 1534 N N . GLU A 1 192 ? -16.692 5.385 -3.524 1.00 86.50 192 GLU A N 1
ATOM 1535 C CA . GLU A 1 192 ? -15.568 6.329 -3.479 1.00 86.50 192 GLU A CA 1
ATOM 1536 C C . GLU A 1 192 ? -14.229 5.607 -3.241 1.00 86.50 192 GLU A C 1
ATOM 1538 O O . GLU A 1 192 ? -13.240 5.878 -3.930 1.00 86.50 192 GLU A O 1
ATOM 1543 N N . VAL A 1 193 ? -14.213 4.631 -2.325 1.00 90.50 193 VAL A N 1
ATOM 1544 C CA . VAL A 1 193 ? -13.047 3.771 -2.068 1.00 90.50 193 VAL A CA 1
ATOM 1545 C C . VAL A 1 193 ? -12.701 2.938 -3.299 1.00 90.50 193 VAL A C 1
ATOM 1547 O O . VAL A 1 193 ? -11.528 2.813 -3.661 1.00 90.50 193 VAL A O 1
ATOM 1550 N N . CYS A 1 194 ? -13.707 2.412 -3.991 1.00 91.69 194 CYS A N 1
ATOM 1551 C CA . CYS A 1 194 ? -13.503 1.634 -5.208 1.00 91.69 194 CYS A CA 1
ATOM 1552 C C . CYS A 1 194 ? -12.966 2.467 -6.369 1.00 91.69 194 CYS A C 1
ATOM 1554 O O . CYS A 1 194 ? -12.121 1.992 -7.129 1.00 91.69 194 CYS A O 1
ATOM 1556 N N . GLY A 1 195 ? -13.290 3.759 -6.413 1.00 88.38 195 GLY A N 1
ATOM 1557 C CA . GLY A 1 195 ? -12.632 4.709 -7.302 1.00 88.38 195 GLY A CA 1
ATOM 1558 C C . GLY A 1 195 ? -11.115 4.815 -7.088 1.00 88.38 195 GLY A C 1
ATOM 1559 O O . GLY A 1 195 ? -10.405 5.227 -8.012 1.00 88.38 195 GLY A O 1
ATOM 1560 N N . PHE A 1 196 ? -10.581 4.450 -5.913 1.00 88.31 196 PHE A N 1
ATOM 1561 C CA . PHE A 1 196 ? -9.134 4.342 -5.702 1.00 88.31 196 PHE A CA 1
ATOM 1562 C C . PHE A 1 196 ? -8.557 3.086 -6.332 1.00 88.31 196 PHE A C 1
ATOM 1564 O O . PHE A 1 196 ? -7.477 3.190 -6.913 1.00 88.31 196 PHE A O 1
ATOM 1571 N N . ALA A 1 197 ? -9.260 1.947 -6.250 1.00 88.12 197 ALA A N 1
ATOM 1572 C CA . ALA A 1 197 ? -8.826 0.647 -6.772 1.00 88.12 197 ALA A CA 1
ATOM 1573 C C . ALA A 1 197 ? -8.481 0.709 -8.269 1.00 88.12 197 ALA A C 1
ATOM 1575 O O . ALA A 1 197 ? -7.518 0.081 -8.709 1.00 88.12 197 ALA A O 1
ATOM 1576 N N . GLU A 1 198 ? -9.192 1.556 -9.010 1.00 84.94 198 GLU A N 1
ATOM 1577 C CA . GLU A 1 198 ? -9.029 1.801 -10.445 1.00 84.94 198 GLU A CA 1
ATOM 1578 C C . GLU A 1 198 ? -7.912 2.795 -10.813 1.00 84.94 198 GLU A C 1
ATOM 1580 O O . GLU A 1 198 ? -7.854 3.294 -11.936 1.00 84.94 198 GLU A O 1
ATOM 1585 N N . ARG A 1 199 ? -7.035 3.171 -9.881 1.00 86.38 199 ARG A N 1
ATOM 1586 C CA . ARG A 1 199 ? -5.934 4.117 -10.137 1.00 86.38 199 ARG A CA 1
ATOM 1587 C C . ARG A 1 199 ? -4.587 3.432 -9.956 1.00 86.38 199 ARG A C 1
ATOM 1589 O O . ARG A 1 199 ? -4.427 2.594 -9.083 1.00 86.38 199 ARG A O 1
ATOM 1596 N N . VAL A 1 200 ? -3.577 3.876 -10.701 1.00 85.44 200 VAL A N 1
ATOM 1597 C CA . VAL A 1 200 ? -2.171 3.456 -10.502 1.00 85.44 200 VAL A CA 1
ATOM 1598 C C . VAL A 1 200 ? -1.441 4.263 -9.420 1.00 85.44 200 VAL A C 1
ATOM 1600 O O . VAL A 1 200 ? -0.228 4.168 -9.263 1.00 85.44 200 VAL A O 1
ATOM 1603 N N . ASN A 1 201 ? -2.173 5.110 -8.695 1.00 84.75 201 ASN A N 1
ATOM 1604 C CA . ASN A 1 201 ? -1.658 5.901 -7.585 1.00 84.75 201 ASN A CA 1
ATOM 1605 C C . ASN A 1 201 ? -2.040 5.256 -6.254 1.00 84.75 201 ASN A C 1
ATOM 1607 O O . ASN A 1 201 ? -3.046 4.547 -6.163 1.00 84.75 201 ASN A O 1
ATOM 1611 N N . GLU A 1 202 ? -1.257 5.562 -5.223 1.00 85.69 202 GLU A N 1
ATOM 1612 C CA . GLU A 1 202 ? -1.598 5.199 -3.852 1.00 85.69 202 GLU A CA 1
ATOM 1613 C C . GLU A 1 202 ? -2.959 5.799 -3.441 1.00 85.69 202 GLU A C 1
ATOM 1615 O O . GLU A 1 202 ? -3.306 6.914 -3.865 1.00 85.69 202 GLU A O 1
ATOM 1620 N N . PRO A 1 203 ? -3.766 5.060 -2.662 1.00 90.06 203 PRO A N 1
ATOM 1621 C CA . PRO A 1 203 ? -5.060 5.524 -2.191 1.00 90.06 203 PRO A CA 1
ATOM 1622 C C . PRO A 1 203 ? -4.889 6.663 -1.183 1.00 90.06 203 PRO A C 1
ATOM 1624 O O . PRO A 1 203 ? -3.956 6.681 -0.381 1.00 90.06 203 PRO A O 1
ATOM 1627 N N . ARG A 1 204 ? -5.825 7.616 -1.198 1.00 91.38 204 ARG A N 1
ATOM 1628 C CA . ARG A 1 204 ? -5.877 8.705 -0.216 1.00 91.38 204 ARG A CA 1
ATOM 1629 C C . ARG A 1 204 ? -6.973 8.409 0.797 1.00 91.38 204 ARG A C 1
ATOM 1631 O O . ARG A 1 204 ? -8.122 8.767 0.578 1.00 91.38 204 ARG A O 1
ATOM 1638 N N . TRP A 1 205 ? -6.600 7.774 1.902 1.00 94.81 205 TRP A N 1
ATOM 1639 C CA . TRP A 1 205 ? -7.545 7.363 2.946 1.00 94.81 205 TRP A CA 1
ATOM 1640 C C . TRP A 1 205 ? -7.994 8.491 3.869 1.00 94.81 205 TRP A C 1
ATOM 1642 O O . TRP A 1 205 ? -9.000 8.359 4.562 1.00 94.81 205 TRP A O 1
ATOM 1652 N N . ARG A 1 206 ? -7.263 9.608 3.876 1.00 94.81 206 ARG A N 1
ATOM 1653 C CA . ARG A 1 206 ? -7.506 10.738 4.766 1.00 94.81 206 ARG A CA 1
ATOM 1654 C C . ARG A 1 206 ? -8.953 11.213 4.769 1.00 94.81 206 ARG A C 1
ATOM 1656 O O . ARG A 1 206 ? -9.396 11.878 3.839 1.00 94.81 206 ARG A O 1
ATOM 1663 N N . GLY A 1 207 ? -9.623 10.991 5.897 1.00 93.12 207 GLY A N 1
ATOM 1664 C CA . GLY A 1 207 ? -10.978 11.474 6.128 1.00 93.12 207 GLY A CA 1
ATOM 1665 C C . GLY A 1 207 ? -12.058 10.637 5.448 1.00 93.12 207 GLY A C 1
ATOM 1666 O O . GLY A 1 207 ? -13.208 11.065 5.463 1.00 93.12 207 GLY A O 1
ATOM 1667 N N . VAL A 1 208 ? -11.718 9.468 4.897 1.00 96.12 208 VAL A N 1
ATOM 1668 C CA . VAL A 1 208 ? -12.704 8.502 4.403 1.00 96.12 208 VAL A CA 1
ATOM 1669 C C . VAL A 1 208 ? -13.553 8.024 5.578 1.00 96.12 208 VAL A C 1
ATOM 1671 O O . VAL A 1 208 ? -13.031 7.676 6.640 1.00 96.12 208 VAL A O 1
ATOM 1674 N N . VAL A 1 209 ? -14.873 8.029 5.398 1.00 96.38 209 VAL A N 1
ATOM 1675 C CA . VAL A 1 209 ? -15.842 7.627 6.419 1.00 96.38 209 VAL A CA 1
ATOM 1676 C C . VAL A 1 209 ? -16.888 6.728 5.788 1.00 96.38 209 VAL A C 1
ATOM 1678 O O . VAL A 1 209 ? -17.558 7.128 4.841 1.00 96.38 209 VAL A O 1
ATOM 1681 N N . ILE A 1 210 ? -17.043 5.532 6.348 1.00 97.56 210 ILE A N 1
ATOM 1682 C CA . ILE A 1 210 ? -17.919 4.498 5.809 1.00 97.56 210 ILE A CA 1
ATOM 1683 C C . ILE A 1 210 ? -18.831 4.018 6.928 1.00 97.56 210 ILE A C 1
ATOM 1685 O O . ILE A 1 210 ? -18.383 3.538 7.973 1.00 97.56 210 ILE A O 1
ATOM 1689 N N . ASN A 1 211 ? -20.126 4.197 6.718 1.00 97.50 211 ASN A N 1
ATOM 1690 C CA . ASN A 1 211 ? -21.169 3.750 7.619 1.00 97.50 211 ASN A CA 1
ATOM 1691 C C . ASN A 1 211 ? -21.603 2.341 7.245 1.00 97.50 211 ASN A C 1
ATOM 1693 O O . ASN A 1 211 ? -21.769 2.019 6.073 1.00 97.50 211 ASN A O 1
ATOM 1697 N N . TYR A 1 212 ? -21.839 1.537 8.265 1.00 98.06 212 TYR A N 1
ATOM 1698 C CA . TYR A 1 212 ? -22.330 0.179 8.177 1.00 98.06 212 TYR A CA 1
ATOM 1699 C C . TYR A 1 212 ? -23.623 0.068 8.974 1.00 98.06 212 TYR A C 1
ATOM 1701 O O . TYR A 1 212 ? -23.700 0.587 10.089 1.00 98.06 212 TYR A O 1
ATOM 1709 N N . THR A 1 213 ? -24.624 -0.616 8.428 1.00 96.50 213 THR A N 1
ATOM 1710 C CA . THR A 1 213 ? -25.963 -0.716 9.024 1.00 96.50 213 THR A CA 1
ATOM 1711 C C . THR A 1 213 ? -26.388 -2.174 9.192 1.00 96.50 213 THR A C 1
ATOM 1713 O O . THR A 1 213 ? -26.097 -3.010 8.339 1.00 96.50 213 THR A O 1
ATOM 1716 N N . ASN A 1 214 ? -27.050 -2.490 10.307 1.00 95.38 214 ASN A N 1
ATOM 1717 C CA . ASN A 1 214 ? -27.687 -3.786 10.558 1.00 95.38 214 ASN A CA 1
ATOM 1718 C C . ASN A 1 214 ? -28.902 -3.590 11.477 1.00 95.38 214 ASN A C 1
ATOM 1720 O O . ASN A 1 214 ? -28.735 -3.290 12.659 1.00 95.38 214 ASN A O 1
ATOM 1724 N N . GLY A 1 215 ? -30.124 -3.725 10.952 1.00 84.19 215 GLY A N 1
ATOM 1725 C CA . GLY A 1 215 ? -31.342 -3.744 11.776 1.00 84.19 215 GLY A CA 1
ATOM 1726 C C . GLY A 1 215 ? -31.516 -2.537 12.715 1.00 84.19 215 GLY A C 1
ATOM 1727 O O . GLY A 1 215 ? -31.975 -2.701 13.841 1.00 84.19 215 GLY A O 1
ATOM 1728 N N . GLY A 1 216 ? -31.107 -1.335 12.288 1.00 84.19 216 GLY A N 1
ATOM 1729 C CA . GLY A 1 216 ? -31.154 -0.103 13.093 1.00 84.19 216 GLY A CA 1
ATOM 1730 C C . GLY A 1 216 ? -29.907 0.172 13.947 1.00 84.19 216 GLY A C 1
ATOM 1731 O O . GLY A 1 216 ? -29.791 1.254 14.523 1.00 84.19 216 GLY A O 1
ATOM 1732 N N . LEU A 1 217 ? -28.950 -0.759 14.006 1.00 92.19 217 LEU A N 1
ATOM 1733 C CA . LEU A 1 217 ? -27.611 -0.518 14.543 1.00 92.19 217 LEU A CA 1
ATOM 1734 C C . LEU A 1 217 ? -26.707 0.068 13.461 1.00 92.19 217 LEU A C 1
ATOM 1736 O O . LEU A 1 217 ? -26.721 -0.392 12.320 1.00 92.19 217 LEU A O 1
ATOM 1740 N N . ASN A 1 218 ? -25.877 1.034 13.854 1.00 95.19 218 ASN A N 1
ATOM 1741 C CA . ASN A 1 218 ? -24.925 1.693 12.969 1.00 95.19 218 ASN A CA 1
ATOM 1742 C C . ASN A 1 218 ? -23.502 1.556 13.513 1.00 95.19 218 ASN A C 1
ATOM 1744 O O . ASN A 1 218 ? -23.261 1.776 14.702 1.00 95.19 218 ASN A O 1
ATOM 1748 N N . VAL A 1 219 ? -22.563 1.243 12.627 1.00 97.44 219 VAL A N 1
ATOM 1749 C CA . VAL A 1 219 ? -21.122 1.266 12.891 1.00 97.44 219 VAL A CA 1
ATOM 1750 C C . VAL A 1 219 ? -20.492 2.257 11.924 1.00 97.44 219 VAL A C 1
ATOM 1752 O O . VAL A 1 219 ? -20.696 2.173 10.717 1.00 97.44 219 VAL A O 1
ATOM 1755 N N . ASN A 1 220 ? -19.732 3.213 12.444 1.00 97.62 220 ASN A N 1
ATOM 1756 C CA . ASN A 1 220 ? -18.969 4.151 11.635 1.00 97.62 220 ASN A CA 1
ATOM 1757 C C . ASN A 1 220 ? -17.505 3.717 11.602 1.00 97.62 220 ASN A C 1
ATOM 1759 O O . ASN A 1 220 ? -16.905 3.538 12.658 1.00 97.62 220 ASN A O 1
ATOM 1763 N N . VAL A 1 221 ? -16.931 3.580 10.411 1.00 98.12 221 VAL A N 1
ATOM 1764 C CA . VAL A 1 221 ? -15.503 3.328 10.215 1.00 98.12 221 VAL A CA 1
ATOM 1765 C C . VAL A 1 221 ? -14.894 4.560 9.558 1.00 98.12 221 VAL A C 1
ATOM 1767 O O . VAL A 1 221 ? -15.236 4.905 8.431 1.00 98.12 221 VAL A O 1
ATOM 1770 N N . SER A 1 222 ? -14.012 5.247 10.275 1.00 97.75 222 SER A N 1
ATOM 1771 C CA . SER A 1 222 ? -13.291 6.430 9.807 1.00 97.75 222 SER A CA 1
ATOM 1772 C C . SER A 1 222 ? -11.810 6.098 9.613 1.00 97.75 222 SER A C 1
ATOM 1774 O O . SER A 1 222 ? -11.186 5.559 10.525 1.00 97.75 222 SER A O 1
ATOM 1776 N N . LEU A 1 223 ? -11.236 6.448 8.462 1.00 97.94 223 LEU A N 1
ATOM 1777 C CA . LEU A 1 223 ? -9.818 6.254 8.153 1.00 97.94 223 LEU A CA 1
ATOM 1778 C C . LEU A 1 223 ? -9.084 7.595 8.207 1.00 97.94 223 LEU A C 1
ATOM 1780 O O . LEU A 1 223 ? -9.554 8.595 7.656 1.00 97.94 223 LEU A O 1
ATOM 1784 N N . GLU A 1 224 ? -7.935 7.629 8.888 1.00 96.44 224 GLU A N 1
ATOM 1785 C CA . GLU A 1 224 ? -7.062 8.811 8.989 1.00 96.44 224 GLU A CA 1
ATOM 1786 C C . GLU A 1 224 ? -7.818 10.112 9.351 1.00 96.44 224 GLU A C 1
ATOM 1788 O O . GLU A 1 224 ? -7.491 11.224 8.907 1.00 96.44 224 GLU A O 1
ATOM 1793 N N . ARG A 1 225 ? -8.874 9.986 10.164 1.00 94.25 225 ARG A N 1
ATOM 1794 C CA . ARG A 1 225 ? -9.732 11.102 10.566 1.00 94.25 225 ARG A CA 1
ATOM 1795 C C . ARG A 1 225 ? -9.166 11.769 11.809 1.00 94.25 225 ARG A C 1
ATOM 1797 O O . ARG A 1 225 ? -8.964 11.139 12.840 1.00 94.25 225 ARG A O 1
ATOM 1804 N N . ARG A 1 226 ? -8.955 13.082 11.738 1.00 94.94 226 ARG A N 1
ATOM 1805 C CA . ARG A 1 226 ? -8.447 13.852 12.877 1.00 94.94 226 ARG A CA 1
ATOM 1806 C C . ARG A 1 226 ? -9.457 13.878 14.031 1.00 94.94 226 ARG A C 1
ATOM 1808 O O . ARG A 1 226 ? -10.609 14.257 13.830 1.00 94.94 226 ARG A O 1
ATOM 1815 N N . VAL A 1 227 ? -8.982 13.577 15.239 1.00 92.81 227 VAL A N 1
ATOM 1816 C CA . VAL A 1 227 ? -9.698 13.760 16.510 1.00 92.81 227 VAL A CA 1
ATOM 1817 C C . VAL A 1 227 ? -8.810 14.597 17.428 1.00 92.81 227 VAL A C 1
ATOM 1819 O O . VAL A 1 227 ? -7.750 14.152 17.856 1.00 92.81 227 VAL A O 1
ATOM 1822 N N . GLY A 1 228 ? -9.179 15.853 17.683 1.00 91.94 228 GLY A N 1
ATOM 1823 C CA . GLY A 1 228 ? -8.269 16.795 18.342 1.00 91.94 228 GLY A CA 1
ATOM 1824 C C . GLY A 1 228 ? -6.964 16.953 17.548 1.00 91.94 228 GLY A C 1
ATOM 1825 O O . GLY A 1 228 ? -6.989 17.352 16.384 1.00 91.94 228 GLY A O 1
ATOM 1826 N N . TRP A 1 229 ? -5.821 16.628 18.161 1.00 92.69 229 TRP A N 1
ATOM 1827 C CA . TRP A 1 229 ? -4.509 16.663 17.498 1.00 92.69 229 TRP A CA 1
ATOM 1828 C C . TRP A 1 229 ? -4.016 15.293 17.012 1.00 92.69 229 TRP A C 1
ATOM 1830 O O . TRP A 1 229 ? -2.995 15.229 16.325 1.00 92.69 229 TRP A O 1
ATOM 1840 N N . VAL A 1 230 ? -4.724 14.207 17.332 1.00 95.38 230 VAL A N 1
ATOM 1841 C CA . VAL A 1 230 ? -4.361 12.860 16.881 1.00 95.38 230 VAL A CA 1
ATOM 1842 C C . VAL A 1 230 ? -5.074 12.499 15.582 1.00 95.38 230 VAL A C 1
ATOM 1844 O O . VAL A 1 230 ? -6.139 13.027 15.260 1.00 95.38 230 VAL A O 1
ATOM 1847 N N . VAL A 1 231 ? -4.464 11.596 14.821 1.00 96.62 231 VAL A N 1
ATOM 1848 C CA . VAL A 1 231 ? -5.015 11.047 13.581 1.00 96.62 231 VAL A CA 1
ATOM 1849 C C . VAL A 1 231 ? -4.852 9.531 13.666 1.00 96.62 231 VAL A C 1
ATOM 1851 O O . VAL A 1 231 ? -3.770 9.046 13.347 1.00 96.62 231 VAL A O 1
ATOM 1854 N N . PRO A 1 232 ? -5.858 8.808 14.189 1.00 96.81 232 PRO A N 1
ATOM 1855 C CA . PRO A 1 232 ? -5.881 7.353 14.148 1.00 96.81 232 PRO A CA 1
ATOM 1856 C C . PRO A 1 232 ? -5.881 6.856 12.706 1.00 96.81 232 PRO A C 1
ATOM 1858 O O . PRO A 1 232 ? -6.568 7.448 11.870 1.00 96.81 232 PRO A O 1
ATOM 1861 N N . ASP A 1 233 ? -5.178 5.758 12.435 1.00 97.88 233 ASP A N 1
ATOM 1862 C CA . ASP A 1 233 ? -5.228 5.123 11.114 1.00 97.88 233 ASP A CA 1
ATOM 1863 C C . ASP A 1 233 ? -6.652 4.628 10.818 1.00 97.88 233 ASP A C 1
ATOM 1865 O O . ASP A 1 233 ? -7.216 4.937 9.770 1.00 97.88 233 ASP A O 1
ATOM 1869 N N . LEU A 1 234 ? -7.271 3.949 11.790 1.00 98.06 234 LEU A N 1
ATOM 1870 C CA . LEU A 1 234 ? -8.665 3.508 11.771 1.00 98.06 234 LEU A CA 1
ATOM 1871 C C . LEU A 1 234 ? -9.347 3.838 13.104 1.00 98.06 234 LEU A C 1
ATOM 1873 O O . LEU A 1 234 ? -8.821 3.550 14.181 1.00 98.06 234 LEU A O 1
ATOM 1877 N N . LEU A 1 235 ? -10.548 4.404 13.030 1.00 97.94 235 LEU A N 1
ATOM 1878 C CA . LEU A 1 235 ? -11.438 4.631 14.165 1.00 97.94 235 LEU A CA 1
ATOM 1879 C C . LEU A 1 235 ? -12.801 4.012 13.862 1.00 97.94 235 LEU A C 1
ATOM 1881 O O . LEU A 1 235 ? -13.478 4.411 12.917 1.00 97.94 235 LEU A O 1
ATOM 1885 N N . ILE A 1 236 ? -13.201 3.062 14.697 1.00 97.75 236 ILE A N 1
ATOM 1886 C CA . ILE A 1 236 ? -14.510 2.422 14.656 1.00 97.75 236 ILE A CA 1
ATOM 1887 C C . ILE A 1 236 ? -15.340 3.024 15.779 1.00 97.75 236 ILE A C 1
ATOM 1889 O O . ILE A 1 236 ? -14.916 3.019 16.934 1.00 97.75 236 ILE A O 1
ATOM 1893 N N . THR A 1 237 ? -16.521 3.531 15.458 1.00 96.56 237 THR A N 1
ATOM 1894 C CA . THR A 1 237 ? -17.442 4.111 16.435 1.00 96.56 237 THR A CA 1
ATOM 1895 C C . THR A 1 237 ? -18.785 3.412 16.352 1.00 96.56 237 THR A C 1
ATOM 1897 O O . THR A 1 237 ? -19.383 3.277 15.286 1.00 96.56 237 THR A O 1
ATOM 1900 N N . THR A 1 238 ? -19.269 2.987 17.511 1.00 94.44 238 THR A N 1
ATOM 1901 C CA . THR A 1 238 ? -20.585 2.382 17.706 1.00 94.44 238 THR A CA 1
ATOM 1902 C C . THR A 1 238 ? -21.336 3.163 18.789 1.00 94.44 238 THR A C 1
ATOM 1904 O O . THR A 1 238 ? -20.710 3.900 19.556 1.00 94.44 238 THR A O 1
ATOM 1907 N N . PRO A 1 239 ? -22.655 2.962 18.950 1.00 89.69 239 PRO A N 1
ATOM 1908 C CA . PRO A 1 239 ? -23.393 3.535 20.076 1.00 89.69 239 PRO A CA 1
ATOM 1909 C C . PRO A 1 239 ? -22.871 3.100 21.456 1.00 89.69 239 PRO A C 1
ATOM 1911 O O . PRO A 1 239 ? -23.167 3.752 22.451 1.00 89.69 239 PRO A O 1
ATOM 1914 N N . ARG A 1 240 ? -22.127 1.986 21.533 1.00 87.75 240 ARG A N 1
ATOM 1915 C CA . ARG A 1 240 ? -21.644 1.394 22.791 1.00 87.75 240 ARG A CA 1
ATOM 1916 C C . ARG A 1 240 ? -20.202 1.764 23.132 1.00 87.75 240 ARG A C 1
ATOM 1918 O O . ARG A 1 240 ? -19.764 1.495 24.244 1.00 87.75 240 ARG A O 1
ATOM 1925 N N . GLY A 1 241 ? -19.459 2.352 22.199 1.00 92.25 241 GLY A N 1
ATOM 1926 C CA . GLY A 1 241 ? -18.048 2.658 22.397 1.00 92.25 241 GLY A CA 1
ATOM 1927 C C . GLY A 1 241 ? -17.290 2.830 21.090 1.00 92.25 241 GLY A C 1
ATOM 1928 O O . GLY A 1 241 ? -17.864 2.764 20.000 1.00 92.25 241 GLY A O 1
ATOM 1929 N N . SER A 1 242 ? -15.988 3.066 21.215 1.00 95.38 242 SER A N 1
ATOM 1930 C CA . SER A 1 242 ? -15.085 3.236 20.080 1.00 95.38 242 SER A CA 1
ATOM 1931 C C . SER A 1 242 ? -13.869 2.318 20.180 1.00 95.38 242 SER A C 1
ATOM 1933 O O . SER A 1 242 ? -13.449 1.932 21.273 1.00 95.38 242 SER A O 1
ATOM 1935 N N . THR A 1 243 ? -13.275 2.016 19.032 1.00 97.44 243 THR A N 1
ATOM 1936 C CA . THR A 1 243 ? -12.034 1.251 18.916 1.00 97.44 243 THR A CA 1
ATOM 1937 C C . THR A 1 243 ? -11.110 1.955 17.938 1.00 97.44 243 THR A C 1
ATOM 1939 O O . THR A 1 243 ? -11.509 2.289 16.825 1.00 97.44 243 THR A O 1
ATOM 1942 N N . VAL A 1 244 ? -9.872 2.192 18.356 1.00 98.12 244 VAL A N 1
ATOM 1943 C CA . VAL A 1 244 ? -8.806 2.720 17.505 1.00 98.12 244 VAL A CA 1
ATOM 1944 C C . VAL A 1 244 ? -7.919 1.563 17.083 1.00 98.12 244 VAL A C 1
ATOM 1946 O O . VAL A 1 244 ? -7.440 0.815 17.933 1.00 98.12 244 VAL A O 1
ATOM 1949 N N . ILE A 1 245 ? -7.665 1.451 15.784 1.00 98.31 245 ILE A N 1
ATOM 1950 C CA . ILE A 1 245 ? -6.696 0.509 15.232 1.00 98.31 245 ILE A CA 1
ATOM 1951 C C . ILE A 1 245 ? -5.555 1.324 14.633 1.00 98.31 245 ILE A C 1
ATOM 1953 O O . ILE A 1 245 ? -5.751 2.103 13.702 1.00 98.31 245 ILE A O 1
ATOM 1957 N N . GLU A 1 246 ? -4.363 1.145 15.190 1.00 97.94 246 GLU A N 1
ATOM 1958 C CA . GLU A 1 246 ? -3.124 1.741 14.706 1.00 97.94 246 GLU A CA 1
ATOM 1959 C C . GLU A 1 246 ? -2.341 0.709 13.898 1.00 97.94 246 GLU A C 1
ATOM 1961 O O . GLU A 1 246 ? -1.982 -0.355 14.406 1.00 97.94 246 GLU A O 1
ATOM 1966 N N . CYS A 1 247 ? -2.021 1.042 12.656 1.00 97.75 247 CYS A N 1
ATOM 1967 C CA . CYS A 1 247 ? -1.251 0.196 11.768 1.00 97.75 247 CYS A CA 1
ATOM 1968 C C . CYS A 1 247 ? 0.242 0.533 11.854 1.00 97.75 247 CYS A C 1
ATOM 1970 O O . CYS A 1 247 ? 0.662 1.695 11.895 1.00 97.75 247 CYS A O 1
ATOM 1972 N N . LYS A 1 248 ? 1.085 -0.501 11.885 1.00 96.00 248 LYS A N 1
ATOM 1973 C CA . LYS A 1 248 ? 2.542 -0.341 11.908 1.00 96.00 248 LYS A CA 1
ATOM 1974 C C . LYS A 1 248 ? 3.233 -1.270 10.939 1.00 96.00 248 LYS A C 1
ATOM 1976 O O . LYS A 1 248 ? 3.021 -2.476 10.967 1.00 96.00 248 LYS A O 1
ATOM 1981 N N . GLN A 1 249 ? 4.098 -0.702 10.108 1.00 91.25 249 GLN A N 1
ATOM 1982 C CA . GLN A 1 249 ? 4.776 -1.391 9.019 1.00 91.25 249 GLN A CA 1
ATOM 1983 C C . GLN A 1 249 ? 6.292 -1.210 9.113 1.00 91.25 249 GLN A C 1
ATOM 1985 O O . GLN A 1 249 ? 6.794 -0.254 9.703 1.00 91.25 249 GLN A O 1
ATOM 1990 N N . GLY A 1 250 ? 7.031 -2.142 8.512 1.00 85.69 250 GLY A N 1
ATOM 1991 C CA . GLY A 1 250 ? 8.493 -2.165 8.595 1.00 85.69 250 GLY A CA 1
ATOM 1992 C C . GLY A 1 250 ? 9.022 -2.659 9.947 1.00 85.69 250 GLY A C 1
ATOM 1993 O O . GLY A 1 250 ? 8.242 -3.133 10.770 1.00 85.69 250 GLY A O 1
ATOM 1994 N N . PRO A 1 251 ? 10.346 -2.630 10.171 1.00 88.12 251 PRO A N 1
ATOM 1995 C CA . PRO A 1 251 ? 10.956 -3.219 11.363 1.00 88.12 251 PRO A CA 1
ATOM 1996 C C . PRO A 1 251 ? 10.526 -2.507 12.661 1.00 88.12 251 PRO A C 1
ATOM 1998 O O . PRO A 1 251 ? 10.582 -1.270 12.692 1.00 88.12 251 PRO A O 1
ATOM 2001 N N . PRO A 1 252 ? 10.183 -3.235 13.745 1.00 92.56 252 PRO A N 1
ATOM 2002 C CA . PRO A 1 252 ? 9.726 -2.650 15.012 1.00 92.56 252 PRO A CA 1
ATOM 2003 C C . PRO A 1 252 ? 10.626 -1.555 15.580 1.00 92.56 252 PRO A C 1
ATOM 2005 O O . PRO A 1 252 ? 10.132 -0.521 16.031 1.00 92.56 252 PRO A O 1
ATOM 2008 N N . VAL A 1 253 ? 11.948 -1.704 15.459 1.00 91.38 253 VAL A N 1
ATOM 2009 C CA . VAL A 1 253 ? 12.931 -0.693 15.889 1.00 91.38 253 VAL A CA 1
ATOM 2010 C C . VAL A 1 253 ? 12.656 0.710 15.328 1.00 91.38 253 VAL A C 1
ATOM 2012 O O . VAL A 1 253 ? 12.973 1.709 15.971 1.00 91.38 253 VAL A O 1
ATOM 2015 N N . THR A 1 254 ? 12.020 0.809 14.157 1.00 89.62 254 THR A N 1
ATOM 2016 C CA . THR A 1 254 ? 11.740 2.091 13.495 1.00 89.62 254 THR A CA 1
ATOM 2017 C C . THR A 1 254 ? 10.471 2.776 14.005 1.00 89.62 254 THR A C 1
ATOM 2019 O O . THR A 1 254 ? 10.352 3.998 13.903 1.00 89.62 254 THR A O 1
ATOM 2022 N N . TRP A 1 255 ? 9.526 2.027 14.581 1.00 94.50 255 TRP A N 1
ATOM 2023 C CA . TRP A 1 255 ? 8.196 2.548 14.894 1.00 94.50 255 TRP A CA 1
ATOM 2024 C C . TRP A 1 255 ? 7.713 2.287 16.320 1.00 94.50 255 TRP A C 1
ATOM 2026 O O . TRP A 1 255 ? 6.777 2.958 16.750 1.00 94.50 255 TRP A O 1
ATOM 2036 N N . LEU A 1 256 ? 8.350 1.406 17.095 1.00 95.50 256 LEU A N 1
ATOM 2037 C CA . LEU A 1 256 ? 7.908 1.007 18.438 1.00 95.50 256 LEU A CA 1
ATOM 2038 C C . LEU A 1 256 ? 7.738 2.209 19.380 1.00 95.50 256 LEU A C 1
ATOM 2040 O O . LEU A 1 256 ? 6.692 2.401 20.000 1.00 95.50 256 LEU A O 1
ATOM 2044 N N . THR A 1 257 ? 8.737 3.094 19.429 1.00 95.56 257 THR A N 1
ATOM 2045 C CA . THR A 1 257 ? 8.670 4.326 20.233 1.00 95.56 257 THR A CA 1
ATOM 2046 C C . THR A 1 257 ? 7.566 5.270 19.746 1.00 95.56 257 THR A C 1
ATOM 2048 O O . THR A 1 257 ? 6.902 5.911 20.564 1.00 95.56 257 THR A O 1
ATOM 2051 N N . LYS A 1 258 ? 7.345 5.359 18.427 1.00 95.50 258 LYS A N 1
ATOM 2052 C CA . LYS A 1 258 ? 6.282 6.187 17.839 1.00 95.50 258 LYS A CA 1
ATOM 2053 C C . LYS A 1 258 ? 4.901 5.627 18.196 1.00 95.50 258 LYS A C 1
ATOM 2055 O O . LYS A 1 258 ? 4.064 6.385 18.674 1.00 95.50 258 LYS A O 1
ATOM 2060 N N . ALA A 1 259 ? 4.709 4.314 18.068 1.00 96.56 259 ALA A N 1
ATOM 2061 C CA . ALA A 1 259 ? 3.476 3.618 18.424 1.00 96.56 259 ALA A CA 1
ATOM 2062 C C . ALA A 1 259 ? 3.102 3.840 19.895 1.00 96.56 259 ALA A C 1
ATOM 2064 O O . ALA A 1 259 ? 1.952 4.144 20.197 1.00 96.56 259 ALA A O 1
ATOM 2065 N N . ILE A 1 260 ? 4.069 3.768 20.814 1.00 96.44 260 ILE A N 1
ATOM 2066 C CA . ILE A 1 260 ? 3.828 4.028 22.243 1.00 96.44 260 ILE A CA 1
ATOM 2067 C C . ILE A 1 260 ? 3.406 5.485 22.487 1.00 96.44 260 ILE A C 1
ATOM 2069 O O . ILE A 1 260 ? 2.496 5.746 23.274 1.00 96.44 260 ILE A O 1
ATOM 2073 N N . LYS A 1 261 ? 4.051 6.452 21.820 1.00 95.88 261 LYS A N 1
ATOM 2074 C CA . LYS A 1 261 ? 3.668 7.870 21.923 1.00 95.88 261 LYS A CA 1
ATOM 2075 C C . LYS A 1 261 ? 2.255 8.112 21.384 1.00 95.88 261 LYS A C 1
ATOM 2077 O O . LYS A 1 261 ? 1.489 8.824 22.027 1.00 95.88 261 LYS A O 1
ATOM 2082 N N . GLN A 1 262 ? 1.907 7.500 20.252 1.00 95.75 262 GLN A N 1
ATOM 2083 C CA . GLN A 1 262 ? 0.570 7.600 19.660 1.00 95.75 262 GLN A CA 1
ATOM 2084 C C . GLN A 1 262 ? -0.500 6.995 20.572 1.00 95.75 262 GLN A C 1
ATOM 2086 O O . GLN A 1 262 ? -1.486 7.669 20.842 1.00 95.75 262 GLN A O 1
ATOM 2091 N N . ALA A 1 263 ? -0.258 5.815 21.154 1.00 96.56 263 ALA A N 1
ATOM 2092 C CA . ALA A 1 263 ? -1.186 5.190 22.100 1.00 96.56 263 ALA A CA 1
ATOM 2093 C C . ALA A 1 263 ? -1.526 6.109 23.281 1.00 96.56 263 ALA A C 1
ATOM 2095 O O . ALA A 1 263 ? -2.690 6.258 23.641 1.00 96.56 263 ALA A O 1
ATOM 2096 N N . LYS A 1 264 ? -0.521 6.786 23.857 1.00 94.88 264 LYS A N 1
ATOM 2097 C CA . LYS A 1 264 ? -0.750 7.778 24.921 1.00 94.88 264 LYS A CA 1
ATOM 2098 C C . LYS A 1 264 ? -1.627 8.936 24.440 1.00 94.88 264 LYS A C 1
ATOM 2100 O O . LYS A 1 264 ? -2.526 9.344 25.163 1.00 94.88 264 LYS A O 1
ATOM 2105 N N . GLY A 1 265 ? -1.385 9.438 23.228 1.00 94.19 265 GLY A N 1
ATOM 2106 C CA . GLY A 1 265 ? -2.222 10.466 22.607 1.00 94.19 265 GLY A CA 1
ATOM 2107 C C . GLY A 1 265 ? -3.671 10.013 22.420 1.00 94.19 265 GLY A C 1
ATOM 2108 O O . GLY A 1 265 ? -4.587 10.756 22.761 1.00 94.19 265 GLY A O 1
ATOM 2109 N N . TYR A 1 266 ? -3.879 8.780 21.949 1.00 95.75 266 TYR A N 1
ATOM 2110 C CA . TYR A 1 266 ? -5.214 8.207 21.780 1.00 95.75 266 TYR A CA 1
ATOM 2111 C C . TYR A 1 266 ? -5.941 8.061 23.117 1.00 95.75 266 TYR A C 1
ATOM 2113 O O . TYR A 1 266 ? -7.050 8.568 23.229 1.00 95.75 266 TYR A O 1
ATOM 2121 N N . LYS A 1 267 ? -5.307 7.499 24.159 1.00 93.06 267 LYS A N 1
ATOM 2122 C CA . LYS A 1 267 ? -5.931 7.361 25.495 1.00 93.06 267 LYS A CA 1
ATOM 2123 C C . LYS A 1 267 ? -6.360 8.694 26.113 1.00 93.06 267 LYS A C 1
ATOM 2125 O O . LYS A 1 267 ? -7.297 8.721 26.900 1.00 93.06 267 LYS A O 1
ATOM 2130 N N . LEU A 1 268 ? -5.673 9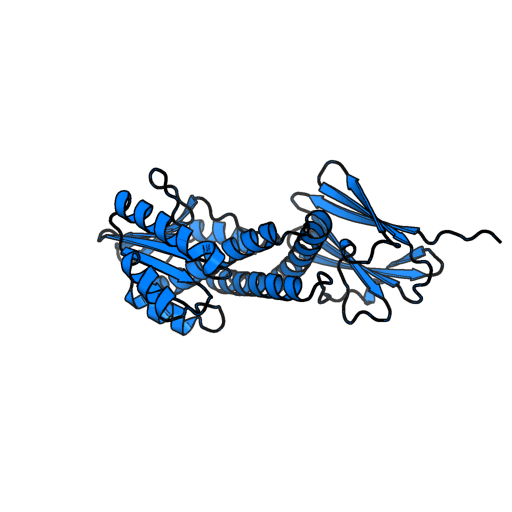.789 25.781 1.00 92.81 268 LEU A N 1
ATOM 2131 C CA . LEU A 1 268 ? -6.014 11.125 26.278 1.00 92.81 268 LEU A CA 1
ATOM 2132 C C . LEU A 1 268 ? -7.229 11.741 25.575 1.00 92.81 268 LEU A C 1
ATOM 2134 O O . LEU A 1 268 ? -7.920 12.555 26.180 1.00 92.81 268 LEU A O 1
ATOM 2138 N N . LEU A 1 269 ? -7.459 11.410 24.302 1.00 92.50 269 LEU A N 1
ATOM 2139 C CA . LEU A 1 269 ? -8.437 12.104 23.456 1.00 92.50 269 LEU A CA 1
ATOM 2140 C C . LEU A 1 269 ? -9.629 11.247 23.039 1.00 92.50 269 LEU A C 1
ATOM 2142 O O . LEU A 1 269 ? -10.650 11.792 22.625 1.00 92.50 269 LEU A O 1
ATOM 2146 N N . ILE A 1 270 ? -9.497 9.926 23.103 1.00 90.75 270 ILE A N 1
ATOM 2147 C CA . ILE A 1 270 ? -10.483 8.982 22.597 1.00 90.75 270 ILE A CA 1
ATOM 2148 C C . ILE A 1 270 ? -10.713 7.927 23.686 1.00 90.75 270 ILE A C 1
ATOM 2150 O O . ILE A 1 270 ? -9.807 7.134 23.955 1.00 90.75 270 ILE A O 1
ATOM 2154 N N . PRO A 1 271 ? -11.901 7.880 24.317 1.00 89.75 271 PRO A N 1
ATOM 2155 C CA . PRO A 1 271 ? -12.262 6.796 25.222 1.00 89.75 271 PRO A CA 1
ATOM 2156 C C . PRO A 1 271 ? -12.568 5.539 24.393 1.00 89.75 271 PRO A C 1
ATOM 2158 O O . PRO A 1 271 ? -13.723 5.219 24.113 1.00 89.75 271 PRO A O 1
ATOM 2161 N N . ALA A 1 272 ? -11.513 4.871 23.931 1.00 91.50 272 ALA A N 1
ATOM 2162 C CA . ALA A 1 272 ? -11.577 3.736 23.022 1.00 91.50 272 ALA A CA 1
ATOM 2163 C C . ALA A 1 272 ? -10.645 2.607 23.458 1.00 91.50 272 ALA A C 1
ATOM 2165 O O . ALA A 1 272 ? -9.585 2.858 24.032 1.00 91.50 272 ALA A O 1
ATOM 2166 N N . ALA A 1 273 ? -11.018 1.378 23.095 1.00 95.44 273 ALA A N 1
ATOM 2167 C CA . ALA A 1 273 ? -10.063 0.279 23.053 1.00 95.44 273 ALA A CA 1
ATOM 2168 C C . ALA A 1 273 ? -8.999 0.574 21.983 1.00 95.44 273 ALA A C 1
ATOM 2170 O O . ALA A 1 273 ? -9.324 1.064 20.898 1.00 95.44 273 ALA A O 1
ATOM 2171 N N . LEU A 1 274 ? -7.736 0.288 22.282 1.00 97.50 274 LEU A N 1
ATOM 2172 C CA . LEU A 1 274 ? -6.602 0.508 21.394 1.00 97.50 274 LEU A CA 1
ATOM 2173 C C . LEU A 1 274 ? -6.041 -0.818 20.898 1.00 97.50 274 LEU A C 1
ATOM 2175 O O . LEU A 1 274 ? -5.583 -1.652 21.680 1.00 97.50 274 LEU A O 1
ATOM 2179 N N . VAL A 1 275 ? -5.986 -0.958 19.581 1.00 98.19 275 VAL A N 1
ATOM 2180 C CA . VAL A 1 275 ? -5.442 -2.125 18.894 1.00 98.19 275 VAL A CA 1
ATOM 2181 C C . VAL A 1 275 ? -4.241 -1.694 18.073 1.00 98.19 275 VAL A C 1
ATOM 2183 O O . VAL A 1 275 ? -4.315 -0.713 17.334 1.00 98.19 275 VAL A O 1
ATOM 2186 N N . LEU A 1 276 ? -3.136 -2.424 18.183 1.00 98.12 276 LEU A N 1
ATOM 2187 C CA . LEU A 1 276 ? -2.036 -2.316 17.230 1.00 98.12 276 LEU A CA 1
ATOM 2188 C C . LEU A 1 276 ? -2.120 -3.466 16.234 1.00 98.12 276 LEU A C 1
ATOM 2190 O O . LEU A 1 276 ? -2.236 -4.619 16.641 1.00 98.12 276 LEU A O 1
ATOM 2194 N N . LEU A 1 277 ? -2.016 -3.148 14.948 1.00 97.94 277 LEU A N 1
ATOM 2195 C CA . LEU A 1 277 ? -2.014 -4.111 13.856 1.00 97.94 277 LEU A CA 1
ATOM 2196 C C . LEU A 1 277 ? -0.703 -4.004 13.070 1.00 97.94 277 LEU A C 1
ATOM 2198 O O . LEU A 1 277 ? -0.336 -2.925 12.601 1.00 97.94 277 LEU A O 1
ATOM 2202 N N . THR A 1 278 ? 0.015 -5.112 12.893 1.00 97.56 278 THR A N 1
ATOM 2203 C CA . THR A 1 278 ? 1.288 -5.111 12.154 1.00 97.56 278 THR A CA 1
ATOM 2204 C C . THR A 1 278 ? 1.505 -6.397 11.355 1.00 97.56 278 THR A C 1
ATOM 2206 O O . THR A 1 278 ? 1.172 -7.476 11.850 1.00 97.56 278 THR A O 1
ATOM 2209 N N . PRO A 1 279 ? 2.113 -6.329 10.150 1.00 96.38 279 PRO A N 1
ATOM 2210 C CA . PRO A 1 279 ? 2.455 -7.525 9.389 1.00 96.38 279 PRO A CA 1
ATOM 2211 C C . PRO A 1 279 ? 3.709 -8.212 9.929 1.00 96.38 279 PRO A C 1
ATOM 2213 O O . PRO A 1 279 ? 4.102 -9.266 9.441 1.00 96.38 279 PRO A O 1
ATOM 2216 N N . ARG A 1 280 ? 4.393 -7.599 10.903 1.00 95.12 280 ARG A N 1
ATOM 2217 C CA . ARG A 1 280 ? 5.622 -8.141 11.470 1.00 95.12 280 ARG A CA 1
ATOM 2218 C C . ARG A 1 280 ? 5.324 -9.116 12.581 1.00 95.12 280 ARG A C 1
ATOM 2220 O O . ARG A 1 280 ? 4.493 -8.844 13.440 1.00 95.12 280 ARG A O 1
ATOM 2227 N N . GLU A 1 281 ? 6.068 -10.209 12.580 1.00 94.56 281 GLU A N 1
ATOM 2228 C CA . GLU A 1 281 ? 6.249 -10.989 13.788 1.00 94.56 281 GLU A CA 1
ATOM 2229 C C . GLU A 1 281 ? 6.945 -10.129 14.843 1.00 94.56 281 GLU A C 1
ATOM 2231 O O . GLU A 1 281 ? 7.796 -9.296 14.516 1.00 94.56 281 GLU A O 1
ATOM 2236 N N . LEU A 1 282 ? 6.532 -10.308 16.094 1.00 95.94 282 LEU A N 1
ATOM 2237 C CA . LEU A 1 282 ? 7.061 -9.584 17.237 1.00 95.94 282 LEU A CA 1
ATOM 2238 C C . LEU A 1 282 ? 7.616 -10.583 18.239 1.00 95.94 282 LEU A C 1
ATOM 2240 O O . LEU A 1 282 ? 6.967 -11.587 18.557 1.00 95.94 282 LEU A O 1
ATOM 2244 N N . ASP A 1 283 ? 8.784 -10.281 18.790 1.00 95.81 283 ASP A N 1
ATOM 2245 C CA . ASP A 1 283 ? 9.317 -11.090 19.878 1.00 95.81 283 ASP A CA 1
ATOM 2246 C C . ASP A 1 283 ? 8.491 -10.903 21.171 1.00 95.81 283 ASP A C 1
ATOM 2248 O O . ASP A 1 283 ? 7.522 -10.137 21.243 1.00 95.81 283 ASP A O 1
ATOM 2252 N N . LEU A 1 284 ? 8.798 -11.686 22.209 1.00 96.25 284 LEU A N 1
ATOM 2253 C CA . LEU A 1 284 ? 8.071 -11.600 23.480 1.00 96.25 284 LEU A CA 1
ATOM 2254 C C . LEU A 1 284 ? 8.220 -10.216 24.140 1.00 96.25 284 LEU A C 1
ATOM 2256 O O . LEU A 1 284 ? 7.238 -9.661 24.630 1.00 96.25 284 LEU A O 1
ATOM 2260 N N . GLN A 1 285 ? 9.418 -9.635 24.105 1.00 96.12 285 GLN A N 1
ATOM 2261 C CA . GLN A 1 285 ? 9.725 -8.367 24.760 1.00 96.12 285 GLN A CA 1
ATOM 2262 C C . GLN A 1 285 ? 9.011 -7.190 24.078 1.00 96.12 285 GLN A C 1
ATOM 2264 O O . GLN A 1 285 ? 8.482 -6.296 24.746 1.00 96.12 285 GLN A O 1
ATOM 2269 N N . GLU A 1 286 ? 8.977 -7.182 22.747 1.00 96.38 286 GLU A N 1
ATOM 2270 C CA . GLU A 1 286 ? 8.260 -6.204 21.935 1.00 96.38 286 GLU A CA 1
ATOM 2271 C C . GLU A 1 286 ? 6.756 -6.253 22.215 1.00 96.38 286 GLU A C 1
ATOM 2273 O O . GLU A 1 286 ? 6.145 -5.207 22.467 1.00 96.38 286 GLU A O 1
ATOM 2278 N N . ARG A 1 287 ? 6.173 -7.459 22.251 1.00 95.94 287 ARG A N 1
ATOM 2279 C CA . ARG A 1 287 ? 4.749 -7.669 22.564 1.00 95.94 287 ARG A CA 1
ATOM 2280 C C . ARG A 1 287 ? 4.400 -7.184 23.963 1.00 95.94 287 ARG A C 1
ATOM 2282 O O . ARG A 1 287 ? 3.495 -6.365 24.111 1.00 95.94 287 ARG A O 1
ATOM 2289 N N . GLU A 1 288 ? 5.147 -7.609 24.978 1.00 96.44 288 GLU A N 1
ATOM 2290 C CA . GLU A 1 288 ? 4.930 -7.178 26.364 1.00 96.44 288 GLU A CA 1
ATOM 2291 C C . GLU A 1 288 ? 5.041 -5.659 26.520 1.00 96.44 288 GLU A C 1
ATOM 2293 O O . GLU A 1 288 ? 4.284 -5.032 27.264 1.00 96.44 288 GLU A O 1
ATOM 2298 N N . ARG A 1 289 ? 5.976 -5.032 25.801 1.00 96.19 289 ARG A N 1
ATOM 2299 C CA . ARG A 1 289 ? 6.137 -3.578 25.825 1.00 96.19 289 ARG A CA 1
ATOM 2300 C C . ARG A 1 289 ? 4.954 -2.856 25.182 1.00 96.19 289 ARG A C 1
ATOM 2302 O O . ARG A 1 289 ? 4.561 -1.801 25.683 1.00 96.19 289 ARG A O 1
ATOM 2309 N N . LEU A 1 290 ? 4.395 -3.389 24.098 1.00 97.25 290 LEU A N 1
ATOM 2310 C CA . LEU A 1 290 ? 3.220 -2.822 23.435 1.00 97.25 290 LEU A CA 1
ATOM 2311 C C . LEU A 1 290 ? 1.942 -3.011 24.258 1.00 97.25 290 LEU A C 1
ATOM 2313 O O . LEU A 1 290 ? 1.184 -2.053 24.396 1.00 97.25 290 LEU A O 1
ATOM 2317 N N . LEU A 1 291 ? 1.746 -4.178 24.876 1.00 97.19 291 LEU A N 1
ATOM 2318 C CA . LEU A 1 291 ? 0.569 -4.498 25.701 1.00 97.19 291 LEU A CA 1
ATOM 2319 C C . LEU A 1 291 ? 0.453 -3.650 26.981 1.00 97.19 291 LEU A C 1
ATOM 2321 O O . LEU A 1 291 ? -0.613 -3.547 27.574 1.00 97.19 291 LEU A O 1
ATOM 2325 N N . LYS A 1 292 ? 1.518 -2.950 27.392 1.00 97.00 292 LYS A N 1
ATOM 2326 C CA . LYS A 1 292 ? 1.433 -1.909 28.440 1.00 97.00 292 LYS A CA 1
ATOM 2327 C C . LYS A 1 292 ? 0.659 -0.663 27.991 1.00 97.00 292 LYS A C 1
ATOM 2329 O O . LYS A 1 292 ? 0.301 0.178 28.816 1.00 97.00 292 LYS A O 1
ATOM 2334 N N . HIS A 1 293 ? 0.456 -0.490 26.686 1.00 96.94 293 HIS A N 1
ATOM 2335 C CA . HIS A 1 293 ? -0.108 0.720 26.089 1.00 96.94 293 HIS A CA 1
ATOM 2336 C C . HIS A 1 293 ? -1.308 0.451 25.184 1.00 96.94 293 HIS A C 1
ATOM 2338 O O . HIS A 1 293 ? -2.203 1.292 25.149 1.00 96.94 293 HIS A O 1
ATOM 2344 N N . TYR A 1 294 ? -1.332 -0.687 24.501 1.00 97.75 294 TYR A N 1
ATOM 2345 C CA . TYR A 1 294 ? -2.441 -1.157 23.679 1.00 97.75 294 TYR A CA 1
ATOM 2346 C C . TYR A 1 294 ? -3.216 -2.234 24.429 1.00 97.75 294 TYR A C 1
ATOM 2348 O O . TYR A 1 294 ? -2.613 -3.026 25.148 1.00 97.75 294 TYR A O 1
ATOM 2356 N N . ASP A 1 295 ? -4.532 -2.262 24.247 1.00 96.69 295 ASP A N 1
ATOM 2357 C CA . ASP A 1 295 ? -5.389 -3.290 24.839 1.00 96.69 295 ASP A CA 1
ATOM 2358 C C . ASP A 1 295 ? -5.225 -4.619 24.088 1.00 96.69 295 ASP A C 1
ATOM 2360 O O . ASP A 1 295 ? -5.277 -5.686 24.693 1.00 96.69 295 ASP A O 1
ATOM 2364 N N . TYR A 1 296 ? -4.939 -4.548 22.781 1.00 97.12 296 TYR A N 1
ATOM 2365 C CA . TYR A 1 296 ? -4.673 -5.708 21.932 1.00 97.12 296 TYR A CA 1
ATOM 2366 C C . TYR A 1 296 ? -3.549 -5.435 20.928 1.00 97.12 296 TYR A C 1
ATOM 2368 O O . TYR A 1 296 ? -3.380 -4.317 20.436 1.00 97.12 296 TYR A O 1
ATOM 2376 N N . VAL A 1 297 ? -2.784 -6.476 20.598 1.00 97.25 297 VAL A N 1
ATOM 2377 C CA . VAL A 1 297 ? -1.721 -6.438 19.586 1.00 97.25 297 VAL A CA 1
ATOM 2378 C C . VAL A 1 297 ? -1.906 -7.627 18.653 1.00 97.25 297 VAL A C 1
ATOM 2380 O O . VAL A 1 297 ? -1.692 -8.763 19.064 1.00 97.25 297 VAL A O 1
ATOM 2383 N N . VAL A 1 298 ? -2.285 -7.350 17.408 1.00 96.94 298 VAL A N 1
ATOM 2384 C CA . VAL A 1 298 ? -2.425 -8.332 16.329 1.00 96.94 298 VAL A CA 1
ATOM 2385 C C . VAL A 1 298 ? -1.191 -8.205 15.435 1.00 96.94 298 VAL A C 1
ATOM 2387 O O . VAL A 1 298 ? -0.950 -7.162 14.820 1.00 96.94 298 VAL A O 1
ATOM 2390 N N . TYR A 1 299 ? -0.364 -9.244 15.412 1.00 96.12 299 TYR A N 1
ATOM 2391 C CA . TYR A 1 299 ? 0.943 -9.249 14.752 1.00 96.12 299 TYR A CA 1
ATOM 2392 C C . TYR A 1 299 ? 1.043 -10.389 13.736 1.00 96.12 299 TYR A C 1
ATOM 2394 O O . TYR A 1 299 ? 0.147 -11.223 13.642 1.00 96.12 299 TYR A O 1
ATOM 2402 N N . SER A 1 300 ? 2.109 -10.401 12.931 1.00 95.50 300 SER A N 1
ATOM 2403 C CA . SER A 1 300 ? 2.239 -11.298 11.768 1.00 95.50 300 SER A CA 1
ATOM 2404 C C . SER A 1 300 ? 1.033 -11.226 10.826 1.00 95.50 300 SER A C 1
ATOM 2406 O O . SER A 1 300 ? 0.698 -12.201 10.146 1.00 95.50 300 SER A O 1
ATOM 2408 N N . CYS A 1 301 ? 0.363 -10.071 10.802 1.00 97.12 301 CYS A N 1
ATOM 2409 C CA . CYS A 1 301 ? -0.888 -9.923 10.101 1.00 97.12 301 CYS A CA 1
ATOM 2410 C C . CYS A 1 301 ? -0.678 -9.537 8.638 1.00 97.12 301 CYS A C 1
ATOM 2412 O O . CYS A 1 301 ? -0.546 -8.363 8.295 1.00 97.12 301 CYS A O 1
ATOM 2414 N N . THR A 1 302 ? -0.619 -10.548 7.779 1.00 96.88 302 THR A N 1
ATOM 2415 C CA . THR A 1 302 ? -0.382 -10.407 6.339 1.00 96.88 302 THR A CA 1
ATOM 2416 C C . THR A 1 302 ? -1.563 -10.945 5.536 1.00 96.88 302 THR A C 1
ATOM 2418 O O . THR A 1 302 ? -2.499 -11.524 6.090 1.00 96.88 302 THR A O 1
ATOM 2421 N N . VAL A 1 303 ? -1.512 -10.785 4.211 1.00 96.50 303 VAL A N 1
ATOM 2422 C CA . VAL A 1 303 ? -2.503 -11.375 3.297 1.00 96.50 303 VAL A CA 1
ATOM 2423 C C . VAL A 1 303 ? -2.547 -12.901 3.434 1.00 96.50 303 VAL A C 1
ATOM 2425 O O . VAL A 1 303 ? -3.626 -13.486 3.455 1.00 96.50 303 VAL A O 1
ATOM 2428 N N . GLU A 1 304 ? -1.391 -13.546 3.580 1.00 96.56 304 GLU A N 1
ATOM 2429 C CA . GLU A 1 304 ? -1.266 -14.998 3.737 1.00 96.56 304 GLU A CA 1
ATOM 2430 C C . GLU A 1 304 ? -1.861 -15.500 5.063 1.00 96.56 304 GLU A C 1
ATOM 2432 O O . GLU A 1 304 ? -2.375 -16.614 5.125 1.00 96.56 304 GLU A O 1
ATOM 2437 N N . ASN A 1 305 ? -1.854 -14.659 6.101 1.00 96.62 305 ASN A N 1
ATOM 2438 C CA . ASN A 1 305 ? -2.411 -14.958 7.422 1.00 96.62 305 ASN A CA 1
ATOM 2439 C C . ASN A 1 305 ? -3.789 -14.312 7.651 1.00 96.62 305 ASN A C 1
ATOM 2441 O O . ASN A 1 305 ? -4.207 -14.138 8.798 1.00 96.62 305 ASN A O 1
ATOM 2445 N N . TYR A 1 306 ? -4.505 -13.953 6.580 1.00 95.56 306 TYR A N 1
ATOM 2446 C CA . TYR A 1 306 ? -5.760 -13.200 6.650 1.00 95.56 306 TYR A CA 1
ATOM 2447 C C . TYR A 1 306 ? -6.787 -13.793 7.626 1.00 95.56 306 TYR A C 1
ATOM 2449 O O . TYR A 1 306 ? -7.328 -13.060 8.452 1.00 95.56 306 TYR A O 1
ATOM 2457 N N . ASP A 1 307 ? -7.052 -15.102 7.580 1.00 96.25 307 ASP A N 1
ATOM 2458 C CA . ASP A 1 307 ? -8.072 -15.703 8.450 1.00 96.25 307 ASP A CA 1
ATOM 2459 C C . ASP A 1 307 ? -7.668 -15.651 9.928 1.00 96.25 307 ASP A C 1
ATOM 2461 O O . ASP A 1 307 ? -8.508 -15.391 10.792 1.00 96.25 307 ASP A O 1
ATOM 2465 N N . ALA A 1 308 ? -6.377 -15.825 10.229 1.00 96.31 308 ALA A N 1
ATOM 2466 C CA . ALA A 1 308 ? -5.856 -15.672 11.583 1.00 96.31 308 ALA A CA 1
ATOM 2467 C C . ALA A 1 308 ? -6.006 -14.220 12.065 1.00 96.31 308 ALA A C 1
ATOM 2469 O O . ALA A 1 308 ? -6.584 -13.995 13.129 1.00 96.31 308 ALA A O 1
ATOM 2470 N N . CYS A 1 309 ? -5.607 -13.239 11.244 1.00 96.69 309 CYS A N 1
ATOM 2471 C CA . CYS A 1 309 ? -5.822 -11.816 11.526 1.00 96.69 309 CYS A CA 1
ATOM 2472 C C . CYS A 1 309 ? -7.287 -11.493 11.807 1.00 96.69 309 CYS A C 1
ATOM 2474 O O . CYS A 1 309 ? -7.604 -10.797 12.769 1.00 96.69 309 CYS A O 1
ATOM 2476 N N . LYS A 1 310 ? -8.181 -11.970 10.934 1.00 96.94 310 LYS A N 1
ATOM 2477 C CA . LYS A 1 310 ? -9.617 -11.709 10.997 1.00 96.94 310 LYS A CA 1
ATOM 2478 C C . LYS A 1 310 ? -10.202 -12.268 12.287 1.00 96.94 310 LYS A C 1
ATOM 2480 O O . LYS A 1 310 ? -10.952 -11.573 12.965 1.00 96.94 310 LYS A O 1
ATOM 2485 N N . ASN A 1 311 ? -9.824 -13.491 12.651 1.00 96.00 311 ASN A N 1
ATOM 2486 C CA . ASN A 1 311 ? -10.280 -14.141 13.875 1.00 96.00 311 ASN A CA 1
ATOM 2487 C C . ASN A 1 311 ? -9.784 -13.422 15.132 1.00 96.00 311 ASN A C 1
ATOM 2489 O O . ASN A 1 311 ? -10.560 -13.237 16.069 1.00 96.00 311 ASN A O 1
ATOM 2493 N N . GLU A 1 312 ? -8.517 -13.002 15.164 1.00 94.94 312 GLU A N 1
ATOM 2494 C CA . GLU A 1 312 ? -7.984 -12.223 16.285 1.00 94.94 312 GLU A CA 1
ATOM 2495 C C . GLU A 1 312 ? -8.674 -10.865 16.394 1.00 94.94 312 GLU A C 1
ATOM 2497 O O . GLU A 1 312 ? -9.191 -10.528 17.456 1.00 94.94 312 GLU A O 1
ATOM 2502 N N . LEU A 1 313 ? -8.765 -10.123 15.290 1.00 95.06 313 LEU A N 1
ATOM 2503 C CA . LEU A 1 313 ? -9.375 -8.798 15.271 1.00 95.06 313 LEU A CA 1
ATOM 2504 C C . LEU A 1 313 ? -10.881 -8.850 15.578 1.00 95.06 313 LEU A C 1
ATOM 2506 O O . LEU A 1 313 ? -11.387 -7.991 16.292 1.00 95.06 313 LEU A O 1
ATOM 2510 N N . SER A 1 314 ? -11.596 -9.887 15.130 1.00 94.56 314 SER A N 1
ATOM 2511 C CA . SER A 1 314 ? -13.017 -10.088 15.448 1.00 94.56 314 SER A CA 1
ATOM 2512 C C . SER A 1 314 ? -13.257 -10.321 16.942 1.00 94.56 314 SER A C 1
ATOM 2514 O O . SER A 1 314 ? -14.307 -9.960 17.450 1.00 94.56 314 SER A O 1
ATOM 2516 N N . ARG A 1 315 ? -12.304 -10.864 17.707 1.00 89.31 315 ARG A N 1
ATOM 2517 C CA . ARG A 1 315 ? -12.478 -10.982 19.170 1.00 89.31 315 ARG A CA 1
ATOM 2518 C C . ARG A 1 315 ? -12.409 -9.636 19.890 1.00 89.31 315 ARG A C 1
ATOM 2520 O O . ARG A 1 315 ? -12.867 -9.536 21.024 1.00 89.31 315 ARG A O 1
ATOM 2527 N N . VAL A 1 316 ? -11.802 -8.640 19.251 1.00 86.81 316 VAL A N 1
ATOM 2528 C CA . VAL A 1 316 ? -11.553 -7.314 19.825 1.00 86.81 316 VAL A CA 1
ATOM 2529 C C . VAL A 1 316 ? -12.681 -6.325 19.517 1.00 86.81 316 VAL A C 1
ATOM 2531 O O . VAL A 1 316 ? -12.897 -5.387 20.284 1.00 86.81 316 VAL A O 1
ATOM 2534 N N . LEU A 1 317 ? -13.380 -6.533 18.399 1.00 84.88 317 LEU A N 1
ATOM 2535 C CA . LEU A 1 317 ? -14.464 -5.688 17.882 1.00 84.88 317 LEU A CA 1
ATOM 2536 C C . LEU A 1 317 ? -15.839 -6.210 18.272 1.00 84.88 317 LEU A C 1
ATOM 2538 O O . LEU A 1 317 ? -16.796 -5.413 18.325 1.00 84.88 317 LEU A O 1
#

Secondary structure (DSSP, 8-state):
------EEEEEEEE-SSEEEEEEEEETT-SS-EEGGGS-TTSEEEEE-TTS-EEEEEE-TT-SSEEEEEEEEETTEEEEEEEEEETTEEEE-GGG-PPP--B-S-HHHHHHHHHHHHHHHHHHHHHH---HHHHHHHHHHHHHHHHHHHHHH---HHHHHHHHHHHHHHHHHHHHHHHHHTT-EE-HHHHHHHHHHHTSSSPP--TT-EEEEEETTEEEEEEES--BTTB--SEEEEETTEEEEEEE--S-HHHHHHHHHHHHHHHHHH--EEEEEE-SS---HHHHHHHHTT-SEEE-S--STTHHHHHHHHHHH-

Sequence (317 aa):
MSSTSNIITLREVTSPDYVSRVYVHYTGLSKPVHVSSLHDSAIREVVLQSGNVEYLLDASGVRELYIYEVVYFHRALHVKCYQLVNGHLKRLDDYCTIVDTSTGNKKLDELVGEVVKYRAFWSTKLCEAPAGTLKAYDAVLKARAALDYFLFKRLKETWLTYSSEYLGFAYALLHSILGERG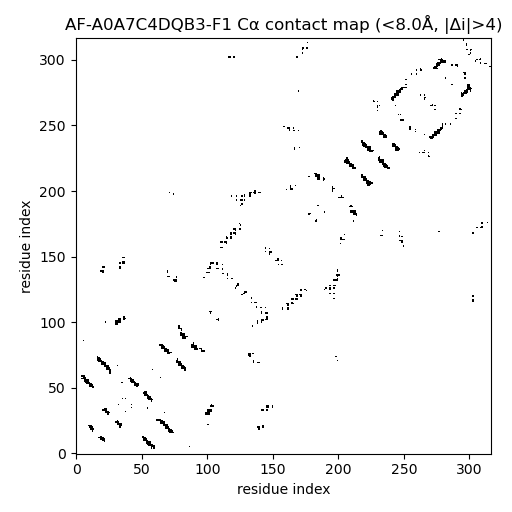FAPVETQLEEVCGFAERVNEPRWRGVVINYTNGGLNVNVSLERRVGWVVPDLLITTPRGSTVIECKQGPPVTWLTKAIKQAKGYKLLIPAALVLLTPRELDLQERERLLKHYDYVVYSCTVENYDACKNELSRVL

Foldseek 3Di:
DDPPFLKDKDKFDDDPFKGKFKWKDAPPDPFTAGPLLPDDPFWDWDQDPHGMIMITGRCPPGPWMKMWIWMGGPLATDIWIWIQDPSDTDTDVVPGDLTDYALNDPVLLVLLVQLLQLLVQLLCLLPVFDPRQSSSLSRSSSNVQSNCCSVPVDCVVSVVLSQQSVLSSVVSLVVVLCVVVVWDKPVVLSVVVNVQSSDSDRDDLQFRWIWIDDPHWIKIWHAQYDQPNAGARIWIDGPVFIAGEHEDEDDCVVCLVVLQVNLVVCVVGGRHQYEYEYLADDDPVSLVSNVVRHVYYHYVDGPVCSVVSSVRVSVVD

Mean predicted aligned error: 6.26 Å